Protein AF-A0A8D1XGS1-F1 (afdb_monomer_lite)

Secondary structure (DSSP, 8-state):
--STTS--S-----------S--------PPP-PPP--------------------S--TT----HHHHHHHHTT-SGGGG-SS---TT---SS--EEEE---GGGTT---HHHHHTSSEEEEESS---TT-HHHH-S--SEEEE-HHHHHHHHHHTGGGT--S----SS-EEEE--SSHHHHHHHHHHHHT----SSTTTT--HHHHH-S---TTTEEE--HHHHHHHHH-

pLDDT: mean 76.7, std 28.42, range [24.14, 98.69]

Foldseek 3Di:
DPPPPPPPDDDDDDDDDDDPDDDPDDDDPDDPDDDDDDDDDDDDDDPDDDDDDDDDDDDPPDDDDPLQVLLVVQQPDPLQVDLDDPDVPDDDPDAFEAEDEPDPVLQVVQCLVVRVPGPAYEYEQLPDCVPSCSRNNDDHQEYEYEPVSNVVSCVPCVVVVSVADDEDPNHAYEQEPPDSVSSQLSSCQLVQHARCDDPRGRHGNCRHHNRDRHSNRYYYDDPVVVVVVVVD

Structure (mmCIF, N/CA/C/O backbone):
data_AF-A0A8D1XGS1-F1
#
_entry.id   AF-A0A8D1XGS1-F1
#
loop_
_atom_site.group_PDB
_atom_site.id
_atom_site.type_symbol
_atom_site.label_atom_id
_atom_site.label_alt_id
_atom_site.label_comp_id
_atom_site.label_asym_id
_atom_site.label_entity_id
_atom_site.label_seq_id
_atom_site.pdbx_PDB_ins_code
_atom_site.Cartn_x
_atom_site.Cartn_y
_atom_site.Cartn_z
_atom_site.occupancy
_atom_site.B_iso_or_equiv
_atom_site.auth_seq_id
_atom_site.auth_comp_id
_atom_site.auth_asym_id
_atom_site.auth_atom_id
_atom_site.pdbx_PDB_model_num
ATOM 1 N N . LEU A 1 1 ? -1.492 16.482 9.247 1.00 36.97 1 LEU A N 1
ATOM 2 C CA . LEU A 1 1 ? -0.237 17.199 9.589 1.00 36.97 1 LEU A CA 1
ATOM 3 C C . LEU A 1 1 ? -0.453 18.428 10.498 1.00 36.97 1 LEU A C 1
ATOM 5 O O . LEU A 1 1 ? 0.528 18.974 10.973 1.00 36.97 1 LEU A O 1
ATOM 9 N N . CYS A 1 2 ? -1.695 18.842 10.812 1.00 28.70 2 CYS A N 1
ATOM 10 C CA . CYS A 1 2 ? -1.953 20.068 11.594 1.00 28.70 2 CYS A CA 1
ATOM 11 C C . CYS A 1 2 ? -2.030 19.934 13.130 1.00 28.70 2 CYS A C 1
ATOM 13 O O . CYS A 1 2 ? -2.097 20.966 13.784 1.00 28.70 2 CYS A O 1
ATOM 15 N N . GLU A 1 3 ? -1.946 18.743 13.735 1.00 30.45 3 GLU A N 1
ATOM 16 C CA . GLU A 1 3 ? -2.017 18.621 15.212 1.00 30.45 3 GLU A CA 1
ATOM 17 C C . GLU A 1 3 ? -0.691 18.195 15.878 1.00 30.45 3 GLU A C 1
ATOM 19 O O . GLU A 1 3 ? -0.586 18.191 17.101 1.00 30.45 3 GLU A O 1
ATOM 24 N N . PHE A 1 4 ? 0.345 17.839 15.108 1.00 31.08 4 PHE A N 1
ATOM 25 C CA . PHE A 1 4 ? 1.563 17.242 15.683 1.00 31.08 4 PHE A CA 1
ATOM 26 C C . PHE A 1 4 ? 2.544 18.273 16.274 1.00 31.08 4 PHE A C 1
ATOM 28 O O . PHE A 1 4 ? 3.341 17.935 17.140 1.00 31.08 4 PHE A O 1
ATOM 35 N N . LEU A 1 5 ? 2.471 19.550 15.876 1.00 30.48 5 LEU A N 1
ATOM 36 C CA . LEU A 1 5 ? 3.496 20.549 16.228 1.00 30.48 5 LEU A CA 1
ATOM 37 C C . LEU A 1 5 ? 3.102 21.560 17.319 1.00 30.48 5 LEU A C 1
ATOM 39 O O . LEU A 1 5 ? 3.873 22.472 17.601 1.00 30.48 5 LEU A O 1
ATOM 43 N N . ARG A 1 6 ? 1.942 21.425 17.979 1.00 32.81 6 ARG A N 1
ATOM 44 C CA . ARG A 1 6 ? 1.481 22.433 18.962 1.00 32.81 6 ARG A CA 1
ATOM 45 C C . ARG A 1 6 ? 1.718 22.080 20.441 1.00 32.81 6 ARG A C 1
ATOM 47 O O . ARG A 1 6 ? 1.318 22.849 21.306 1.00 32.81 6 ARG A O 1
ATOM 54 N N . ARG A 1 7 ? 2.381 20.962 20.767 1.00 32.50 7 ARG A N 1
ATOM 55 C CA . ARG A 1 7 ? 2.518 20.465 22.159 1.00 32.50 7 ARG A CA 1
ATOM 56 C C . ARG A 1 7 ? 3.905 20.623 22.810 1.00 32.50 7 ARG A C 1
ATOM 58 O O . ARG A 1 7 ? 4.198 19.912 23.760 1.00 32.50 7 ARG A O 1
ATOM 65 N N . LEU A 1 8 ? 4.744 21.564 22.363 1.00 29.02 8 LEU A N 1
ATOM 66 C CA . LEU A 1 8 ? 6.087 21.787 22.944 1.00 29.02 8 LEU A CA 1
ATOM 67 C C . LEU A 1 8 ? 6.252 23.038 23.832 1.00 29.02 8 LEU A C 1
ATOM 69 O O . LEU A 1 8 ? 7.372 23.509 24.001 1.00 29.02 8 LEU A O 1
ATOM 73 N N . ARG A 1 9 ? 5.198 23.570 24.467 1.00 34.59 9 ARG A N 1
ATOM 74 C CA . ARG A 1 9 ? 5.379 24.483 25.618 1.00 34.59 9 ARG A CA 1
ATOM 75 C C . ARG A 1 9 ? 4.313 24.287 26.700 1.00 34.59 9 ARG A C 1
ATOM 77 O O . ARG A 1 9 ? 3.135 24.453 26.411 1.00 34.59 9 ARG A O 1
ATOM 84 N N . ALA A 1 10 ? 4.810 24.036 27.919 1.00 29.91 10 ALA A N 1
ATOM 85 C CA . ALA A 1 10 ? 4.225 24.221 29.261 1.00 29.91 10 ALA A CA 1
ATOM 86 C C . ALA A 1 10 ? 4.040 22.933 30.107 1.00 29.91 10 ALA A C 1
ATOM 88 O O . ALA A 1 10 ? 3.225 22.069 29.801 1.00 29.91 10 ALA A O 1
ATOM 89 N N . HIS A 1 11 ? 4.807 22.856 31.202 1.00 29.61 11 HIS A N 1
ATOM 90 C CA . HIS A 1 11 ? 4.632 22.012 32.407 1.00 29.61 11 HIS A CA 1
ATOM 91 C C . HIS A 1 11 ? 3.877 22.817 33.507 1.00 29.61 11 HIS A C 1
ATOM 93 O O . HIS A 1 11 ? 3.816 24.038 33.333 1.00 29.61 11 HIS A O 1
ATOM 99 N N . PRO A 1 12 ? 3.442 22.266 34.680 1.00 40.28 12 PRO A N 1
ATOM 100 C CA . PRO A 1 12 ? 3.277 20.858 35.132 1.00 40.28 12 PRO A CA 1
ATOM 101 C C . PRO A 1 12 ? 1.925 20.503 35.862 1.00 40.28 12 PRO A C 1
ATOM 103 O O . PRO A 1 12 ? 1.381 21.342 36.561 1.00 40.28 12 PRO A O 1
ATOM 106 N N . SER A 1 13 ? 1.495 19.219 35.778 1.00 28.34 13 SER A N 1
ATOM 107 C CA . SER A 1 13 ? 0.728 18.329 36.730 1.00 28.34 13 SER A CA 1
ATOM 108 C C . SER A 1 13 ? -0.577 18.755 37.478 1.00 28.34 13 SER A C 1
ATOM 110 O O . SER A 1 13 ? -0.780 19.946 37.674 1.00 28.34 13 SER A O 1
ATOM 112 N N . PRO A 1 14 ? -1.427 17.818 38.013 1.00 37.81 14 PRO A N 1
ATOM 113 C CA . PRO A 1 14 ? -1.304 16.347 38.102 1.00 37.81 14 PRO A CA 1
ATOM 114 C C . PRO A 1 14 ? -2.451 15.499 37.476 1.00 37.81 14 PRO A C 1
ATOM 116 O O . PRO A 1 14 ? -3.493 15.993 37.067 1.00 37.81 14 PRO A O 1
ATOM 119 N N . ALA A 1 15 ? -2.156 14.197 37.367 1.00 29.58 15 ALA A N 1
ATOM 120 C CA . ALA A 1 15 ? -2.727 13.099 36.561 1.00 29.58 15 ALA A CA 1
ATOM 121 C C . ALA A 1 15 ? -4.101 12.522 37.037 1.00 29.58 15 ALA A C 1
ATOM 123 O O . ALA A 1 15 ? -4.567 12.949 38.090 1.00 29.58 15 ALA A O 1
ATOM 124 N N . PRO A 1 16 ? -4.723 11.503 36.369 1.00 35.41 16 PRO A N 1
ATOM 125 C CA . PRO A 1 16 ? -4.273 10.742 35.193 1.00 35.41 16 PRO A CA 1
ATOM 126 C C . PRO A 1 16 ? -5.326 10.568 34.071 1.00 35.41 16 PRO A C 1
ATOM 128 O O . PRO A 1 16 ? -6.415 10.035 34.262 1.00 35.41 16 PRO A O 1
ATOM 131 N N . THR A 1 17 ? -4.959 10.900 32.834 1.00 28.53 17 THR A N 1
ATOM 132 C CA . THR A 1 17 ? -5.581 10.322 31.627 1.00 28.53 17 THR A CA 1
ATOM 133 C C . THR A 1 17 ? -4.521 10.293 30.532 1.00 28.53 17 THR A C 1
ATOM 135 O O . THR A 1 17 ? -4.407 11.201 29.714 1.00 28.53 17 THR A O 1
ATOM 138 N N . ILE A 1 18 ? -3.652 9.285 30.576 1.00 27.19 18 ILE A N 1
ATOM 139 C CA . ILE A 1 18 ? -2.613 9.065 29.569 1.00 27.19 18 ILE A CA 1
ATOM 140 C C . ILE A 1 18 ? -2.771 7.631 29.089 1.00 27.19 18 ILE A C 1
ATOM 142 O O . ILE A 1 18 ? -2.522 6.712 29.854 1.00 27.19 18 ILE A O 1
ATOM 146 N N . LEU A 1 19 ? -3.183 7.462 27.834 1.00 27.36 19 LEU A N 1
ATOM 147 C CA . LEU A 1 19 ? -2.416 6.692 26.851 1.00 27.36 19 LEU A CA 1
ATOM 148 C C . LEU A 1 19 ? -2.969 6.995 25.446 1.00 27.36 19 LEU A C 1
ATOM 150 O O . LEU A 1 19 ? -3.647 6.204 24.806 1.00 27.36 19 LEU A O 1
ATOM 154 N N . SER A 1 20 ? -2.677 8.209 24.977 1.00 34.50 20 SER A N 1
ATOM 155 C CA . SER A 1 20 ? -2.729 8.578 23.562 1.00 34.50 20 SER A CA 1
ATOM 156 C C . SER A 1 20 ? -1.402 9.240 23.218 1.00 34.50 20 SER A C 1
ATOM 158 O O . SER A 1 20 ? -1.245 10.440 23.434 1.00 34.50 20 SER A O 1
ATOM 160 N N . SER A 1 21 ? -0.442 8.439 22.756 1.00 27.86 21 SER A N 1
ATOM 161 C CA . SER A 1 21 ? 0.668 8.774 21.844 1.00 27.86 21 SER A CA 1
ATOM 162 C C . SER A 1 21 ? 1.726 7.672 21.917 1.00 27.86 21 SER A C 1
ATOM 164 O O . SER A 1 21 ? 2.130 7.285 23.005 1.00 27.86 21 SER A O 1
ATOM 166 N N . ALA A 1 22 ? 2.139 7.200 20.739 1.00 31.39 22 ALA A N 1
ATOM 167 C CA . ALA A 1 22 ? 3.405 6.538 20.422 1.00 31.39 22 ALA A CA 1
ATOM 168 C C . ALA A 1 22 ? 4.055 5.669 21.517 1.00 31.39 22 ALA A C 1
ATOM 170 O O . ALA A 1 22 ? 4.755 6.163 22.395 1.00 31.39 22 ALA A O 1
ATOM 171 N N . VAL A 1 23 ? 3.962 4.350 21.349 1.00 26.53 23 VAL A N 1
ATOM 172 C CA . VAL A 1 23 ? 4.940 3.421 21.919 1.00 26.53 23 VAL A CA 1
ATOM 173 C C . VAL A 1 23 ? 5.615 2.692 20.762 1.00 26.53 23 VAL A C 1
ATOM 175 O O . VAL A 1 23 ? 5.182 1.640 20.301 1.00 26.53 23 VAL A O 1
ATOM 178 N N . LEU A 1 24 ? 6.683 3.316 20.266 1.00 31.88 24 LEU A N 1
ATOM 179 C CA . LEU A 1 24 ? 7.775 2.621 19.606 1.00 31.88 24 LEU A CA 1
ATOM 180 C C . LEU A 1 24 ? 8.618 2.001 20.729 1.00 31.88 24 LEU A C 1
ATOM 182 O O . LEU A 1 24 ? 9.496 2.664 21.274 1.00 31.88 24 LEU A O 1
ATOM 186 N N . THR A 1 25 ? 8.350 0.751 21.104 1.00 26.81 25 THR A N 1
ATOM 187 C CA . THR A 1 25 ? 9.299 -0.007 21.931 1.00 26.81 25 THR A CA 1
ATOM 188 C C . THR A 1 25 ? 9.993 -1.018 21.044 1.00 26.81 25 THR A C 1
ATOM 190 O O . THR A 1 25 ? 9.369 -1.923 20.496 1.00 26.81 25 THR A O 1
ATOM 193 N N . ARG A 1 26 ? 11.313 -0.850 20.921 1.00 32.62 26 ARG A N 1
ATOM 194 C CA . ARG A 1 26 ? 12.267 -1.910 20.588 1.00 32.62 26 ARG A CA 1
ATOM 195 C C . ARG A 1 26 ? 11.846 -3.204 21.287 1.00 32.62 26 ARG A C 1
ATOM 197 O O . ARG A 1 26 ? 11.980 -3.322 22.500 1.00 32.62 26 ARG A O 1
ATOM 204 N N . THR A 1 27 ? 11.410 -4.194 20.529 1.00 26.62 27 THR A N 1
ATOM 205 C CA . THR A 1 27 ? 11.479 -5.584 20.970 1.00 26.62 27 THR A CA 1
ATOM 206 C C . THR A 1 27 ? 12.232 -6.330 19.887 1.00 26.62 27 THR A C 1
ATOM 208 O O . THR A 1 27 ? 11.746 -6.511 18.775 1.00 26.62 27 THR A O 1
ATOM 211 N N . PHE A 1 28 ? 13.480 -6.664 20.205 1.00 25.47 28 PHE A N 1
ATOM 212 C CA . PHE A 1 28 ? 14.276 -7.619 19.455 1.00 25.47 28 PHE A CA 1
ATOM 213 C C . PHE A 1 28 ? 13.485 -8.929 19.374 1.00 25.47 28 PHE A C 1
ATOM 215 O O . PHE A 1 28 ? 13.376 -9.651 20.361 1.00 25.47 28 PHE A O 1
ATOM 222 N N . LEU A 1 29 ? 12.934 -9.239 18.204 1.00 27.86 29 LEU A N 1
ATOM 223 C CA . LEU A 1 29 ? 12.681 -10.624 17.835 1.00 27.86 29 LEU A CA 1
ATOM 224 C C . LEU A 1 29 ? 14.027 -11.190 17.387 1.00 27.86 29 LEU A C 1
ATOM 226 O O . LEU A 1 29 ? 14.489 -10.930 16.278 1.00 27.86 29 LEU A O 1
ATOM 230 N N . SER A 1 30 ? 14.690 -11.904 18.293 1.00 24.14 30 SER A N 1
ATOM 231 C CA . SER A 1 30 ? 15.843 -12.738 17.964 1.00 24.14 30 SER A CA 1
ATOM 232 C C . SER A 1 30 ? 15.438 -13.744 16.877 1.00 24.14 30 SER A C 1
ATOM 234 O O . SER A 1 30 ? 14.490 -14.499 17.102 1.00 24.14 30 SER A O 1
ATOM 236 N N . PRO A 1 31 ? 16.118 -13.806 15.718 1.00 31.20 31 PRO A N 1
ATOM 237 C CA . PRO A 1 31 ? 15.899 -14.898 14.780 1.00 31.20 31 PRO A CA 1
ATOM 238 C C . PRO A 1 31 ? 16.450 -16.211 15.373 1.00 31.20 31 PRO A C 1
ATOM 240 O O . PRO A 1 31 ? 17.444 -16.186 16.110 1.00 31.20 31 PRO A O 1
ATOM 243 N N . PRO A 1 32 ? 15.841 -17.374 15.078 1.00 30.77 32 PRO A N 1
ATOM 244 C CA . PRO A 1 32 ? 16.411 -18.658 15.461 1.00 30.77 32 PRO A CA 1
ATOM 245 C C . PRO A 1 32 ? 17.756 -18.862 14.748 1.00 30.77 32 PRO A C 1
ATOM 247 O O . PRO A 1 32 ? 17.900 -18.574 13.560 1.00 30.77 32 PRO A O 1
ATOM 250 N N . ARG A 1 33 ? 18.752 -19.358 15.492 1.00 28.98 33 ARG A N 1
ATOM 251 C CA . ARG A 1 33 ? 20.089 -19.689 14.978 1.00 28.98 33 ARG A CA 1
ATOM 252 C C . ARG A 1 33 ? 19.979 -20.748 13.875 1.00 28.98 33 ARG A C 1
ATOM 254 O O . ARG A 1 33 ? 19.747 -21.918 14.171 1.00 28.98 33 ARG A O 1
ATOM 261 N N . LEU A 1 34 ? 20.196 -20.353 12.625 1.00 32.59 34 LEU A N 1
ATOM 262 C CA . LEU A 1 34 ? 20.508 -21.285 11.542 1.00 32.59 34 LEU A CA 1
ATOM 263 C C . LEU A 1 34 ? 21.998 -21.647 11.627 1.00 32.59 34 LEU A C 1
ATOM 265 O O . LEU A 1 34 ? 22.848 -20.777 11.817 1.00 32.59 34 LEU A O 1
ATOM 269 N N . ARG A 1 35 ? 22.299 -22.949 11.570 1.00 29.41 35 ARG A N 1
ATOM 270 C CA . ARG A 1 35 ? 23.668 -23.487 11.632 1.00 29.41 35 ARG A CA 1
ATOM 271 C C . ARG A 1 35 ? 24.453 -23.087 10.370 1.00 29.41 35 ARG A C 1
ATOM 273 O O . ARG A 1 35 ? 23.848 -23.072 9.298 1.00 29.41 35 ARG A O 1
ATOM 280 N N . PRO A 1 36 ? 25.769 -22.821 10.455 1.00 25.89 36 PRO A N 1
ATOM 281 C CA . PRO A 1 36 ? 26.576 -22.550 9.273 1.00 25.89 36 PRO A CA 1
ATOM 282 C C . PRO A 1 36 ? 26.744 -23.837 8.459 1.00 25.89 36 PRO A C 1
ATOM 284 O O . PRO A 1 36 ? 27.167 -24.861 8.996 1.00 25.89 36 PRO A O 1
ATOM 287 N N . LEU A 1 37 ? 26.426 -23.779 7.169 1.00 31.86 37 LEU A N 1
ATOM 288 C CA . LEU A 1 37 ? 26.948 -24.714 6.176 1.00 31.86 37 LEU A CA 1
ATOM 289 C C . LEU A 1 37 ? 28.217 -24.076 5.603 1.00 31.86 37 LEU A C 1
ATOM 291 O O . LEU A 1 37 ? 28.146 -23.235 4.710 1.00 31.86 37 LEU A O 1
ATOM 295 N N . GLU A 1 38 ? 29.370 -24.435 6.165 1.00 25.83 38 GLU A N 1
ATOM 296 C CA . GLU A 1 38 ? 30.660 -24.255 5.498 1.00 25.83 38 GLU A CA 1
ATOM 297 C C . GLU A 1 38 ? 30.832 -25.358 4.445 1.00 25.83 38 GLU A C 1
ATOM 299 O O . GLU A 1 38 ? 30.641 -26.537 4.742 1.00 25.83 38 GLU A O 1
ATOM 304 N N . GLY A 1 39 ? 31.182 -24.980 3.211 1.00 28.20 39 GLY A N 1
ATOM 305 C CA . GLY A 1 39 ? 31.413 -25.938 2.126 1.00 28.20 39 GLY A CA 1
ATOM 306 C C . GLY A 1 39 ? 31.522 -25.321 0.728 1.00 28.20 39 GLY A C 1
ATOM 307 O O . GLY A 1 39 ? 30.637 -25.512 -0.093 1.00 28.20 39 GLY A O 1
ATOM 308 N N . LEU A 1 40 ? 32.593 -24.551 0.507 1.00 28.38 40 LEU A N 1
ATOM 309 C CA . LEU A 1 40 ? 33.454 -24.491 -0.692 1.00 28.38 40 LEU A CA 1
ATOM 310 C C . LEU A 1 40 ? 32.871 -24.869 -2.083 1.00 28.38 40 LEU A C 1
ATOM 312 O O . LEU A 1 40 ? 32.632 -26.045 -2.311 1.00 28.38 40 LEU A O 1
ATOM 316 N N . VAL A 1 41 ? 32.834 -23.922 -3.044 1.00 32.06 41 VAL A N 1
ATOM 317 C CA . VAL A 1 41 ? 33.533 -23.967 -4.368 1.00 32.06 41 VAL A CA 1
ATOM 318 C C . VAL A 1 41 ? 33.659 -22.522 -4.927 1.00 32.06 41 VAL A C 1
ATOM 320 O O . VAL A 1 41 ? 32.705 -21.754 -4.797 1.00 32.06 41 VAL A O 1
ATOM 323 N N . PRO A 1 42 ? 34.806 -22.118 -5.524 1.00 34.12 42 PRO A N 1
ATOM 324 C CA . PRO A 1 42 ? 35.119 -20.736 -5.888 1.00 34.12 42 PRO A CA 1
ATOM 325 C C . PRO A 1 42 ? 34.863 -20.395 -7.368 1.00 34.12 42 PRO A C 1
ATOM 327 O O . PRO A 1 42 ? 34.947 -21.253 -8.243 1.00 34.12 42 PRO A O 1
ATOM 330 N N . GLY A 1 43 ? 34.693 -19.095 -7.637 1.00 30.64 43 GLY A N 1
ATOM 331 C CA . GLY A 1 43 ? 34.969 -18.484 -8.939 1.00 30.64 43 GLY A CA 1
ATOM 332 C C . GLY A 1 43 ? 33.741 -18.029 -9.722 1.00 30.64 43 GLY A C 1
ATOM 333 O O . GLY A 1 43 ? 33.078 -18.841 -10.350 1.00 30.64 43 GLY A O 1
ATOM 334 N N . LEU A 1 44 ? 33.509 -16.712 -9.748 1.00 32.47 44 LEU A N 1
ATOM 335 C CA . LEU A 1 44 ? 33.022 -15.973 -10.919 1.00 32.47 44 LEU A CA 1
ATOM 336 C C . LEU A 1 44 ? 33.132 -14.462 -10.653 1.00 32.47 44 LEU A C 1
ATOM 338 O O . LEU A 1 44 ? 32.415 -13.916 -9.825 1.00 32.47 44 LEU A O 1
ATOM 342 N N . GLY A 1 45 ? 34.070 -13.835 -11.368 1.00 26.47 45 GLY A N 1
ATOM 343 C CA . GLY A 1 45 ? 34.011 -12.451 -11.847 1.00 26.47 45 GLY A CA 1
ATOM 344 C C . GLY A 1 45 ? 33.846 -11.333 -10.821 1.00 26.47 45 GLY A C 1
ATOM 345 O O . GLY A 1 45 ? 32.738 -11.011 -10.408 1.00 26.47 45 GLY A O 1
ATOM 346 N N . GLN A 1 46 ? 34.945 -10.628 -10.542 1.00 30.94 46 GLN A N 1
ATOM 347 C CA . GLN A 1 46 ? 34.880 -9.235 -10.106 1.00 30.94 46 GLN A CA 1
ATOM 348 C C . GLN A 1 46 ? 34.036 -8.425 -11.104 1.00 30.94 46 GLN A C 1
ATOM 350 O O . GLN A 1 46 ? 34.428 -8.261 -12.258 1.00 30.94 46 GLN A O 1
ATOM 355 N N . VAL A 1 47 ? 32.915 -7.876 -10.649 1.00 32.09 47 VAL A N 1
ATOM 356 C CA . VAL A 1 47 ? 32.356 -6.648 -11.218 1.00 32.09 47 VAL A CA 1
ATOM 357 C C . VAL A 1 47 ? 32.416 -5.633 -10.089 1.00 32.09 47 VAL A C 1
ATOM 359 O O . VAL A 1 47 ? 31.635 -5.686 -9.142 1.00 32.09 47 VAL A O 1
ATOM 362 N N . GLY A 1 48 ? 33.454 -4.801 -10.123 1.00 27.53 48 GLY A N 1
ATOM 363 C CA . GLY A 1 48 ? 33.678 -3.771 -9.122 1.00 27.53 48 GLY A CA 1
ATOM 364 C C . GLY A 1 48 ? 32.660 -2.645 -9.262 1.00 27.53 48 GLY A C 1
ATOM 365 O O . GLY A 1 48 ? 32.511 -2.077 -10.339 1.00 27.53 48 GLY A O 1
ATOM 366 N N . CYS A 1 49 ? 32.030 -2.281 -8.150 1.00 29.28 49 CYS A N 1
ATOM 367 C CA . CYS A 1 49 ? 31.594 -0.913 -7.910 1.00 29.28 49 CYS A CA 1
ATOM 368 C C . CYS A 1 49 ? 32.372 -0.435 -6.686 1.00 29.28 49 CYS A C 1
ATOM 370 O O . CYS A 1 49 ? 32.200 -0.956 -5.586 1.00 29.28 49 CYS A O 1
ATOM 372 N N . GLN A 1 50 ? 33.300 0.484 -6.917 1.00 30.61 50 GLN A N 1
ATOM 373 C CA . GLN A 1 50 ? 34.144 1.081 -5.894 1.00 30.61 50 GLN A CA 1
ATOM 374 C C . GLN A 1 50 ? 33.304 2.080 -5.087 1.00 30.61 50 GLN A C 1
ATOM 376 O O . G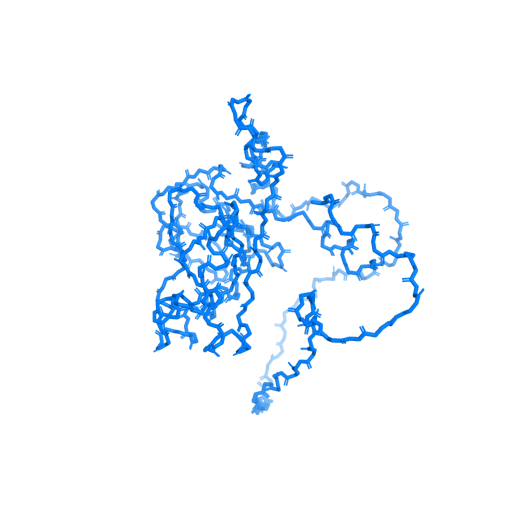LN A 1 50 ? 32.617 2.915 -5.674 1.00 30.61 50 GLN A O 1
ATOM 381 N N . GLU A 1 51 ? 33.340 1.984 -3.755 1.00 33.41 51 GLU A N 1
ATOM 382 C CA . GLU A 1 51 ? 32.808 3.014 -2.858 1.00 33.41 51 GLU A CA 1
ATOM 383 C C . GLU A 1 51 ? 33.464 4.364 -3.183 1.00 33.41 51 GLU A C 1
ATOM 385 O O . GLU A 1 51 ? 34.689 4.490 -3.144 1.00 33.41 51 GLU A O 1
ATOM 390 N N . GLN A 1 52 ? 32.656 5.385 -3.478 1.00 30.19 52 GLN A N 1
ATOM 391 C CA . GLN A 1 52 ? 33.082 6.778 -3.386 1.00 30.19 52 GLN A CA 1
ATOM 392 C C . GLN A 1 52 ? 32.157 7.529 -2.433 1.00 30.19 52 GLN A C 1
ATOM 394 O O . GLN A 1 52 ? 30.961 7.693 -2.659 1.00 30.19 52 GLN A O 1
ATOM 399 N N . SER A 1 53 ? 32.769 7.962 -1.340 1.00 32.25 53 SER A N 1
ATOM 400 C CA . SER A 1 53 ? 32.332 9.001 -0.421 1.00 32.25 53 SER A CA 1
ATOM 401 C C . SER A 1 53 ? 32.216 10.354 -1.138 1.00 32.25 53 SER A C 1
ATOM 403 O O . SER A 1 53 ? 33.211 10.816 -1.696 1.00 32.25 53 SER A O 1
ATOM 405 N N . GLY A 1 54 ? 31.060 11.022 -1.071 1.00 32.59 54 GLY A N 1
ATOM 406 C CA . GLY A 1 54 ? 30.928 12.416 -1.514 1.00 32.59 54 GLY A CA 1
ATOM 407 C C . GLY A 1 54 ? 29.484 12.909 -1.655 1.00 32.59 54 GLY A C 1
ATOM 408 O O . GLY A 1 54 ? 28.730 12.410 -2.480 1.00 32.59 54 GLY A O 1
ATOM 409 N N . GLU A 1 55 ? 29.121 13.908 -0.851 1.00 41.53 55 GLU A N 1
ATOM 410 C CA . GLU A 1 55 ? 27.865 14.673 -0.873 1.00 41.53 55 GLU A CA 1
ATOM 411 C C . GLU A 1 55 ? 27.894 15.746 -1.992 1.00 41.53 55 GLU A C 1
ATOM 413 O O . GLU A 1 55 ? 28.810 16.567 -2.027 1.00 41.53 55 GLU A O 1
ATOM 418 N N . GLY A 1 56 ? 26.901 15.771 -2.897 1.00 34.28 56 GLY A N 1
ATOM 419 C CA . GLY A 1 56 ? 26.750 16.772 -3.977 1.00 34.28 56 GLY A CA 1
ATOM 420 C C . GLY A 1 56 ? 25.712 16.367 -5.046 1.00 34.28 56 GLY A C 1
ATOM 421 O O . GLY A 1 56 ? 25.407 15.182 -5.149 1.00 34.28 56 GLY A O 1
ATOM 422 N N . PRO A 1 57 ? 25.095 17.308 -5.797 1.00 44.12 57 PRO A N 1
ATOM 423 C CA . PRO A 1 57 ? 23.806 17.102 -6.468 1.00 44.12 57 PRO A CA 1
ATOM 424 C C . PRO A 1 57 ? 23.901 16.145 -7.665 1.00 44.12 57 PRO A C 1
ATOM 426 O O . PRO A 1 57 ? 24.783 16.297 -8.500 1.00 44.12 57 PRO A O 1
ATOM 429 N N . SER A 1 58 ? 22.959 15.194 -7.724 1.00 47.16 58 SER A N 1
ATOM 430 C CA . SER A 1 58 ? 22.672 14.226 -8.802 1.00 47.16 58 SER A CA 1
ATOM 431 C C . SER A 1 58 ? 23.583 14.297 -10.039 1.00 47.16 58 SER A C 1
ATOM 433 O O . SER A 1 58 ? 23.336 15.072 -10.966 1.00 47.16 58 SER A O 1
ATOM 435 N N . ASP A 1 59 ? 24.599 13.439 -10.046 1.00 36.94 59 ASP A N 1
ATOM 436 C CA . ASP A 1 59 ? 25.538 13.241 -11.148 1.00 36.94 59 ASP A CA 1
ATOM 437 C C . ASP A 1 59 ? 24.827 12.620 -12.381 1.00 36.94 59 ASP A C 1
ATOM 439 O O . ASP A 1 59 ? 24.056 11.668 -12.214 1.00 36.94 59 ASP A O 1
ATOM 443 N N . PRO A 1 60 ? 25.057 13.075 -13.632 1.00 49.69 60 PRO A N 1
ATOM 444 C CA . PRO A 1 60 ? 24.348 12.571 -14.818 1.00 49.69 60 PRO A CA 1
ATOM 445 C C . PRO A 1 60 ? 24.796 11.181 -15.315 1.00 49.69 60 PRO A C 1
ATOM 447 O O . PRO A 1 60 ? 24.351 10.755 -16.381 1.00 49.69 60 PRO A O 1
ATOM 450 N N . LEU A 1 61 ? 25.690 10.478 -14.608 1.00 47.16 61 LEU A N 1
ATOM 451 C CA . LEU A 1 61 ? 26.457 9.356 -15.176 1.00 47.16 61 LEU A CA 1
ATOM 452 C C . LEU A 1 61 ? 26.102 7.955 -14.646 1.00 47.16 61 LEU A C 1
ATOM 454 O O . LEU A 1 61 ? 26.806 6.993 -14.940 1.00 47.16 61 LEU A O 1
ATOM 458 N N . CYS A 1 62 ? 24.982 7.799 -13.942 1.00 41.53 62 CYS A N 1
ATOM 459 C CA . CYS A 1 62 ? 24.432 6.479 -13.629 1.00 41.53 62 CYS A CA 1
ATOM 460 C C . CYS A 1 62 ? 22.989 6.395 -14.141 1.00 41.53 62 CYS A C 1
ATOM 462 O O . CYS A 1 62 ? 22.076 6.849 -13.447 1.00 41.53 62 CYS A O 1
ATOM 464 N N . PRO A 1 63 ? 22.737 5.840 -15.345 1.00 56.41 63 PRO A N 1
ATOM 465 C CA . PRO A 1 63 ? 21.369 5.573 -15.760 1.00 56.41 63 PRO A CA 1
ATOM 466 C C . PRO A 1 63 ? 20.733 4.624 -14.743 1.00 56.41 63 PRO A C 1
ATOM 468 O O . PRO A 1 63 ? 21.319 3.602 -14.378 1.00 56.41 63 PRO A O 1
ATOM 471 N N . ALA A 1 64 ? 19.536 4.970 -14.267 1.00 62.06 64 ALA A N 1
ATOM 472 C CA . ALA A 1 64 ? 18.792 4.092 -13.376 1.00 62.06 64 ALA A CA 1
ATOM 473 C C . ALA A 1 64 ? 18.648 2.703 -14.032 1.00 62.06 64 ALA A C 1
ATOM 475 O O . ALA A 1 64 ? 18.415 2.639 -15.246 1.00 62.06 64 ALA A O 1
ATOM 476 N N . PRO A 1 65 ? 18.759 1.598 -13.266 1.00 78.44 65 PRO A N 1
ATOM 477 C CA . PRO A 1 65 ? 18.500 0.257 -13.772 1.00 78.44 65 PRO A CA 1
ATOM 478 C C . PRO A 1 65 ? 17.250 0.234 -14.669 1.00 78.44 65 PRO A C 1
ATOM 480 O O . PRO A 1 65 ? 16.251 0.868 -14.308 1.00 78.44 65 PRO A O 1
ATOM 483 N N . PRO A 1 66 ? 17.250 -0.485 -15.809 1.00 84.50 66 PRO A N 1
ATOM 484 C CA . PRO A 1 66 ? 16.153 -0.434 -16.782 1.00 84.50 66 PRO A CA 1
ATOM 485 C C . PRO A 1 66 ? 14.760 -0.662 -16.171 1.00 84.50 66 PRO A C 1
ATOM 487 O O . PRO A 1 66 ? 13.774 -0.038 -16.578 1.00 84.50 66 PRO A O 1
ATOM 490 N N . ALA A 1 67 ? 14.675 -1.511 -15.143 1.00 87.38 67 ALA A N 1
ATOM 491 C CA . ALA A 1 67 ? 13.453 -1.742 -14.381 1.00 87.38 67 ALA A CA 1
ATOM 492 C C . ALA A 1 67 ? 12.960 -0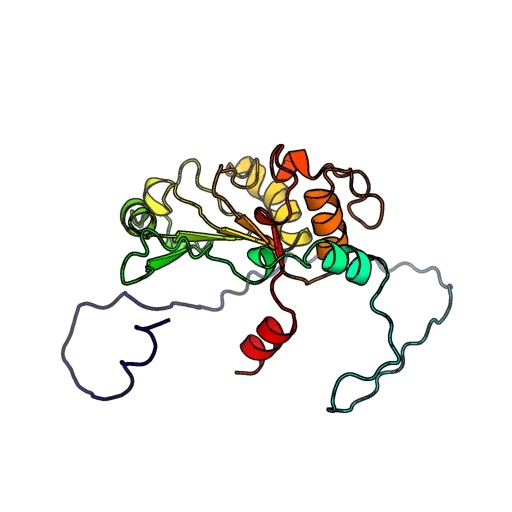.487 -13.633 1.00 87.38 67 ALA A C 1
ATOM 494 O O . ALA A 1 67 ? 11.762 -0.217 -13.642 1.00 87.38 67 ALA A O 1
ATOM 495 N N . ILE A 1 68 ? 13.845 0.327 -13.050 1.00 93.88 68 ILE A N 1
ATOM 496 C CA . ILE A 1 68 ? 13.470 1.565 -12.349 1.00 93.88 68 ILE A CA 1
ATOM 497 C C . ILE A 1 68 ? 12.932 2.591 -13.347 1.00 93.88 68 ILE A C 1
ATOM 499 O O . ILE A 1 68 ? 11.810 3.069 -13.183 1.00 93.88 68 ILE A O 1
ATOM 503 N N . ALA A 1 69 ? 13.684 2.881 -14.413 1.00 93.94 69 ALA A N 1
ATOM 504 C CA . ALA A 1 69 ? 13.287 3.879 -15.408 1.00 93.94 69 ALA A CA 1
ATOM 505 C C . ALA A 1 69 ? 11.941 3.530 -16.071 1.00 93.94 69 ALA A C 1
ATOM 507 O O . ALA A 1 69 ? 11.048 4.372 -16.159 1.00 93.94 69 ALA A O 1
ATOM 508 N N . SER A 1 70 ? 11.757 2.265 -16.468 1.00 95.06 70 SER A N 1
ATOM 509 C CA . SER A 1 70 ? 10.494 1.796 -17.053 1.00 95.06 70 SER A CA 1
ATOM 510 C C . SER A 1 70 ? 9.319 1.833 -16.070 1.00 95.06 70 SER A C 1
ATOM 512 O O . SER A 1 70 ? 8.204 2.142 -16.481 1.00 95.06 70 SER A O 1
ATOM 514 N N . THR A 1 71 ? 9.551 1.573 -14.780 1.00 96.62 71 THR A N 1
ATOM 515 C CA . THR A 1 71 ? 8.511 1.677 -13.742 1.00 96.62 71 THR A CA 1
ATOM 516 C C . THR A 1 71 ? 8.095 3.127 -13.517 1.00 96.62 71 THR A C 1
ATOM 518 O O . THR A 1 71 ? 6.905 3.433 -13.515 1.00 96.62 71 THR A O 1
ATOM 521 N N . LEU A 1 72 ? 9.060 4.040 -13.370 1.00 95.75 72 LEU A N 1
ATOM 522 C CA . LEU A 1 72 ? 8.779 5.463 -13.159 1.00 95.75 72 LEU A CA 1
ATOM 523 C C . LEU A 1 72 ? 8.086 6.097 -14.371 1.00 95.75 72 LEU A C 1
ATOM 525 O O . LEU A 1 72 ? 7.221 6.952 -14.195 1.00 95.75 72 LEU A O 1
ATOM 529 N N . GLY A 1 73 ? 8.380 5.618 -15.585 1.00 95.81 73 GLY A N 1
ATOM 530 C CA . GLY A 1 73 ? 7.667 6.016 -16.801 1.00 95.81 73 GLY A CA 1
ATOM 531 C C . GLY A 1 73 ? 6.153 5.765 -16.743 1.00 95.81 73 GLY A C 1
ATOM 532 O O . GLY A 1 73 ? 5.392 6.518 -17.346 1.00 95.81 73 GLY A O 1
ATOM 533 N N . LEU A 1 74 ? 5.698 4.771 -15.969 1.00 96.12 74 LEU A N 1
ATOM 534 C CA . LEU A 1 74 ? 4.274 4.473 -15.752 1.00 96.12 74 LEU A CA 1
ATOM 535 C C . LEU A 1 74 ? 3.625 5.338 -14.660 1.00 96.12 74 LEU A C 1
ATOM 537 O O . LEU A 1 74 ? 2.404 5.334 -14.511 1.00 96.12 74 LEU A O 1
ATOM 541 N N . LEU A 1 75 ? 4.422 6.077 -13.886 1.00 95.19 75 LEU A N 1
ATOM 542 C CA . LEU A 1 75 ? 3.973 6.922 -12.776 1.00 95.19 75 LEU A CA 1
ATOM 543 C C . LEU A 1 75 ? 4.023 8.420 -13.108 1.00 95.19 75 LEU A C 1
ATOM 545 O O . LEU A 1 75 ? 3.986 9.250 -12.204 1.00 95.19 75 LEU A O 1
ATOM 549 N N . ASN A 1 76 ? 4.066 8.780 -14.391 1.00 92.38 76 ASN A N 1
ATOM 550 C CA . ASN A 1 76 ? 4.136 10.171 -14.849 1.00 92.38 76 ASN A CA 1
ATOM 551 C C . ASN A 1 76 ? 2.844 10.989 -14.618 1.00 92.38 76 ASN A C 1
ATOM 553 O O . ASN A 1 76 ? 2.866 12.216 -14.708 1.00 92.38 76 ASN A O 1
ATOM 557 N N . GLY A 1 77 ? 1.718 10.332 -14.323 1.00 88.56 77 GLY A N 1
ATOM 558 C CA . GLY A 1 77 ? 0.432 10.988 -14.094 1.00 88.56 77 GLY A CA 1
ATOM 559 C C . GLY A 1 77 ? 0.371 11.769 -12.778 1.00 88.56 77 GLY A C 1
ATOM 560 O O . GLY A 1 77 ? 0.922 11.358 -11.756 1.00 88.56 77 GLY A O 1
ATOM 561 N N . SER A 1 78 ? -0.388 12.870 -12.758 1.00 85.44 78 SER A N 1
ATOM 562 C CA . SER A 1 78 ? -0.557 13.713 -11.561 1.00 85.44 78 SER A CA 1
ATOM 563 C C . SER A 1 78 ? -1.139 12.958 -10.360 1.00 85.44 78 SER A C 1
ATOM 565 O O . SER A 1 78 ? -0.795 13.262 -9.218 1.00 85.44 78 SER A O 1
ATOM 567 N N . GLU A 1 79 ? -1.974 11.945 -10.602 1.00 85.81 79 GLU A N 1
ATOM 568 C CA . GLU A 1 79 ? -2.564 11.073 -9.574 1.00 85.81 79 GLU A CA 1
ATOM 569 C C . GLU A 1 79 ? -1.514 10.231 -8.827 1.00 85.81 79 GLU A C 1
ATOM 571 O O . GLU A 1 79 ? -1.729 9.837 -7.682 1.00 85.81 79 GLU A O 1
ATOM 576 N N . SER A 1 80 ? -0.360 9.953 -9.440 1.00 91.38 80 SER A N 1
ATOM 577 C CA . SER A 1 80 ? 0.732 9.187 -8.823 1.00 91.38 80 SER A CA 1
ATOM 578 C C . SER A 1 80 ? 1.509 10.004 -7.793 1.00 91.38 80 SER A C 1
ATOM 580 O O . SER A 1 80 ? 2.066 9.439 -6.856 1.00 91.38 80 SER A O 1
ATOM 582 N N . SER A 1 81 ? 1.489 11.336 -7.920 1.00 89.38 81 SER A N 1
ATOM 583 C CA . SER A 1 81 ? 2.217 12.260 -7.038 1.00 89.38 81 SER A CA 1
ATOM 584 C C . SER A 1 81 ? 1.550 12.492 -5.676 1.00 89.38 81 SER A C 1
ATOM 586 O O . SER A 1 81 ? 2.125 13.150 -4.808 1.00 89.38 81 SER A O 1
ATOM 588 N N . ARG A 1 82 ? 0.320 11.996 -5.466 1.00 88.81 82 ARG A N 1
ATOM 589 C CA . ARG A 1 82 ? -0.465 12.254 -4.249 1.00 88.81 82 ARG A CA 1
ATOM 590 C C . ARG A 1 82 ? -1.144 10.990 -3.735 1.00 88.81 82 ARG A C 1
ATOM 592 O O . ARG A 1 82 ? -1.726 10.219 -4.491 1.00 88.81 82 ARG A O 1
ATOM 599 N N . LEU A 1 83 ? -1.137 10.818 -2.411 1.00 86.44 83 LEU A N 1
ATOM 600 C CA . LEU A 1 83 ? -1.885 9.742 -1.753 1.00 86.44 83 LEU A CA 1
ATOM 601 C C . LEU A 1 83 ? -3.387 10.017 -1.707 1.00 86.44 83 LEU A C 1
ATOM 603 O O . LEU A 1 83 ? -4.170 9.087 -1.863 1.00 86.44 83 LEU A O 1
ATOM 607 N N . PHE A 1 84 ? -3.790 11.276 -1.535 1.00 82.56 84 PHE A N 1
ATOM 608 C CA . PHE A 1 84 ? -5.191 11.685 -1.479 1.00 82.56 84 PHE A CA 1
ATOM 609 C C . PHE A 1 84 ? -5.572 12.370 -2.790 1.00 82.56 84 PHE A C 1
ATOM 611 O O . PHE A 1 84 ? -4.958 13.372 -3.167 1.00 82.56 84 PHE A O 1
ATOM 618 N N . ALA A 1 85 ? -6.582 11.839 -3.485 1.00 67.31 85 ALA A N 1
ATOM 619 C CA . ALA A 1 85 ? -7.181 12.549 -4.608 1.00 67.31 85 ALA A CA 1
ATOM 620 C C . ALA A 1 85 ? -7.939 13.760 -4.052 1.00 67.31 85 ALA A C 1
ATOM 622 O O . ALA A 1 85 ? -8.873 13.622 -3.263 1.00 67.31 85 ALA A O 1
ATOM 623 N N . VAL A 1 86 ? -7.513 14.965 -4.429 1.00 57.16 86 VAL A N 1
ATOM 624 C CA . VAL A 1 86 ? -8.199 16.195 -4.031 1.00 57.16 86 VAL A CA 1
ATOM 625 C C . VAL A 1 86 ? -9.417 16.359 -4.935 1.00 57.16 86 VAL A C 1
ATOM 627 O O . VAL A 1 86 ? -9.360 17.050 -5.950 1.00 57.16 86 VAL A O 1
ATOM 630 N N . SER A 1 87 ? -10.529 15.707 -4.588 1.00 52.91 87 SER A N 1
ATOM 631 C CA . SER A 1 87 ? -11.809 16.039 -5.210 1.00 52.91 87 SER A CA 1
ATOM 632 C C . SER A 1 87 ? -12.213 17.438 -4.750 1.00 52.91 87 SER A C 1
ATOM 634 O O . SER A 1 87 ? -12.421 17.681 -3.559 1.00 52.91 87 SER A O 1
ATOM 636 N N . ARG A 1 88 ? -12.325 18.376 -5.699 1.00 51.50 88 ARG A N 1
ATOM 637 C CA . ARG A 1 88 ? -12.721 19.774 -5.449 1.00 51.50 88 ARG A CA 1
ATOM 638 C C . ARG A 1 88 ? -14.114 19.921 -4.814 1.00 51.50 88 ARG A C 1
ATOM 640 O O . ARG A 1 88 ? -14.485 21.035 -4.467 1.00 51.50 88 ARG A O 1
ATOM 647 N N . GLN A 1 89 ? -14.889 18.842 -4.670 1.00 50.75 89 GLN A N 1
ATOM 648 C CA . GLN A 1 89 ? -16.308 18.924 -4.321 1.00 50.75 89 GLN A CA 1
ATOM 649 C C . GLN A 1 89 ? -16.682 18.550 -2.881 1.00 50.75 89 GLN A C 1
ATOM 651 O O . GLN A 1 89 ? -17.824 18.802 -2.516 1.00 50.75 89 GLN A O 1
ATOM 656 N N . ARG A 1 90 ? -15.781 18.026 -2.036 1.00 54.59 90 ARG A N 1
ATOM 657 C CA . ARG A 1 90 ? -16.037 17.830 -0.587 1.00 54.59 90 ARG A CA 1
ATOM 658 C C . ARG A 1 90 ? -14.772 17.339 0.117 1.00 54.59 90 ARG A C 1
ATOM 660 O O . ARG A 1 90 ? -14.602 16.147 0.346 1.00 54.59 90 ARG A O 1
ATOM 667 N N . LEU A 1 91 ? -13.870 18.250 0.472 1.00 57.06 91 LEU A N 1
ATOM 668 C CA . LEU A 1 91 ? -12.887 17.923 1.502 1.00 57.06 91 LEU A CA 1
ATOM 669 C C . LEU A 1 91 ? -13.533 18.190 2.867 1.00 57.06 91 LEU A C 1
ATOM 671 O O . LEU A 1 91 ? -13.976 19.321 3.099 1.00 57.06 91 LEU A O 1
ATOM 675 N N . PRO A 1 92 ? -13.585 17.216 3.792 1.00 58.50 92 PRO A N 1
ATOM 676 C CA . PRO A 1 92 ? -13.702 17.573 5.197 1.00 58.50 92 PRO A CA 1
ATOM 677 C C . PRO A 1 92 ? -12.561 18.549 5.533 1.00 58.50 92 PRO A C 1
ATOM 679 O O . PRO A 1 92 ? -11.442 18.407 5.038 1.00 58.50 92 PRO A O 1
ATOM 682 N N . ARG A 1 93 ? -12.832 19.581 6.348 1.00 70.31 93 ARG A N 1
ATOM 683 C CA . ARG A 1 93 ? -11.832 20.623 6.691 1.00 70.31 93 ARG A CA 1
ATOM 684 C C . ARG A 1 93 ? -10.564 20.050 7.347 1.00 70.31 93 ARG A C 1
ATOM 686 O O . ARG A 1 93 ? -9.568 20.759 7.454 1.00 70.31 93 ARG A O 1
ATOM 693 N N . CYS A 1 94 ? -10.604 18.793 7.789 1.00 85.81 94 CYS A N 1
ATOM 694 C CA . CYS A 1 94 ? -9.507 18.056 8.390 1.00 85.81 94 CYS A CA 1
ATOM 695 C C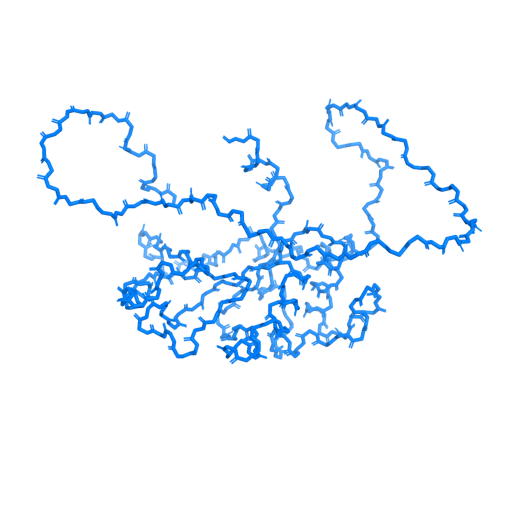 . CYS A 1 94 ? -9.524 16.611 7.874 1.00 85.81 94 CYS A C 1
ATOM 697 O O . CYS A 1 94 ? -10.597 16.031 7.751 1.00 85.81 94 CYS A O 1
ATOM 699 N N . ILE A 1 95 ? -8.342 16.054 7.598 1.00 88.69 95 ILE A N 1
ATOM 700 C CA . ILE A 1 95 ? -8.157 14.634 7.283 1.00 88.69 95 ILE A CA 1
ATOM 701 C C . ILE A 1 95 ? -7.608 13.942 8.532 1.00 88.69 95 ILE A C 1
ATOM 703 O O . ILE A 1 95 ? -6.529 14.297 9.021 1.00 88.69 95 ILE A O 1
ATOM 707 N N . ARG A 1 96 ? -8.338 12.947 9.030 1.00 93.81 96 ARG A N 1
ATOM 708 C CA . ARG A 1 96 ? -7.991 12.105 10.175 1.00 93.81 96 ARG A CA 1
ATOM 709 C C . ARG A 1 96 ? -7.559 10.734 9.677 1.00 93.81 96 ARG A C 1
ATOM 711 O O . ARG A 1 96 ? -8.304 10.057 8.975 1.00 93.81 96 ARG A O 1
ATOM 718 N N . CYS A 1 97 ? -6.371 10.305 10.083 1.00 96.19 97 CYS A N 1
ATOM 719 C CA . CYS A 1 97 ? -5.819 9.014 9.684 1.00 96.19 97 CYS A CA 1
ATOM 720 C C . CYS A 1 97 ? -5.518 8.153 10.909 1.00 96.19 97 CYS A C 1
ATOM 722 O O . CYS A 1 97 ? -4.988 8.671 11.892 1.00 96.19 97 CYS A O 1
ATOM 724 N N . ALA A 1 98 ? -5.772 6.851 10.810 1.00 98.19 98 ALA A N 1
ATOM 725 C CA . ALA A 1 98 ? -5.220 5.852 11.717 1.00 98.19 98 ALA A CA 1
ATOM 726 C C . ALA A 1 98 ? -4.115 5.064 11.004 1.00 98.19 98 ALA A C 1
ATOM 728 O O . ALA A 1 98 ? -4.268 4.683 9.843 1.00 98.19 98 ALA A O 1
ATOM 729 N N . VAL A 1 99 ? -3.007 4.809 11.700 1.00 98.38 99 VAL A N 1
ATOM 730 C CA . VAL A 1 99 ? -1.938 3.917 11.234 1.00 98.38 99 VAL A CA 1
ATOM 731 C C . VAL A 1 99 ? -1.905 2.721 12.171 1.00 98.38 99 VAL A C 1
ATOM 733 O O . VAL A 1 99 ? -1.649 2.878 13.363 1.00 98.38 99 VAL A O 1
ATOM 736 N N . VAL A 1 100 ? -2.190 1.538 11.637 1.00 98.06 100 VAL A N 1
ATOM 737 C CA . VAL A 1 100 ? -2.316 0.306 12.415 1.00 98.06 100 VAL A CA 1
ATOM 738 C C . VAL A 1 100 ? -1.086 -0.557 12.162 1.00 98.06 100 VAL A C 1
ATOM 740 O O . VAL A 1 100 ? -0.892 -1.079 11.064 1.00 98.06 100 VAL A O 1
ATOM 743 N N . GLY A 1 101 ? -0.230 -0.668 13.178 1.00 95.50 101 GLY A N 1
ATOM 744 C CA . GLY A 1 101 ? 0.852 -1.650 13.198 1.00 95.50 101 GLY A CA 1
ATOM 745 C C . GLY A 1 101 ? 0.352 -3.031 13.626 1.00 95.50 101 GLY A C 1
ATOM 746 O O . GLY A 1 101 ? -0.746 -3.166 14.155 1.00 95.50 101 GLY A O 1
ATOM 747 N N . ASN A 1 102 ? 1.194 -4.053 13.470 1.00 95.75 102 ASN A N 1
ATOM 748 C CA . ASN A 1 102 ? 0.835 -5.450 13.763 1.00 95.75 102 ASN A CA 1
ATOM 749 C C . ASN A 1 102 ? 1.308 -5.892 15.161 1.00 95.75 102 ASN A C 1
ATOM 751 O O . ASN A 1 102 ? 1.732 -7.027 15.361 1.00 95.75 102 ASN A O 1
ATOM 755 N N . GLY A 1 103 ? 1.347 -4.959 16.116 1.00 94.12 103 GLY A N 1
ATOM 756 C CA . GLY A 1 103 ? 1.841 -5.217 17.467 1.00 94.12 103 GLY A CA 1
ATOM 757 C C . GLY A 1 103 ? 0.799 -5.925 18.331 1.00 94.12 103 GLY A C 1
ATOM 758 O O . GLY A 1 103 ? -0.374 -5.560 18.313 1.00 94.12 103 GLY A O 1
ATOM 759 N N . GLY A 1 104 ? 1.238 -6.873 19.164 1.00 95.44 104 GLY A N 1
ATOM 760 C CA . GLY A 1 104 ? 0.353 -7.646 20.049 1.00 95.44 104 GLY A CA 1
ATOM 761 C C . GLY A 1 104 ? -0.414 -6.822 21.092 1.00 95.44 104 GLY A C 1
ATOM 762 O O . GLY A 1 104 ? -1.371 -7.326 21.666 1.00 95.44 104 GLY A O 1
ATOM 763 N N . ILE A 1 105 ? -0.050 -5.550 21.301 1.00 97.12 105 ILE A N 1
ATOM 764 C CA . ILE A 1 105 ? -0.768 -4.619 22.188 1.00 97.12 105 ILE A CA 1
ATOM 765 C C . ILE A 1 105 ? -2.224 -4.372 21.758 1.00 97.12 105 ILE A C 1
ATOM 767 O O . ILE A 1 105 ? -3.037 -3.953 22.576 1.00 97.12 105 ILE A O 1
ATOM 771 N N . LEU A 1 106 ? -2.563 -4.621 20.488 1.00 96.88 106 LEU A N 1
ATOM 772 C CA . LEU A 1 106 ? -3.933 -4.468 19.996 1.00 96.88 106 LEU A CA 1
ATOM 773 C C . LEU A 1 106 ? -4.843 -5.639 20.389 1.00 96.88 106 LEU A C 1
ATOM 775 O O . LEU A 1 106 ? -6.056 -5.460 20.390 1.00 96.88 106 LEU A O 1
ATOM 779 N N . ASN A 1 107 ? -4.292 -6.798 20.755 1.00 96.75 107 ASN A N 1
ATOM 780 C CA . ASN A 1 107 ? -5.080 -7.982 21.093 1.00 96.75 107 ASN A CA 1
ATOM 781 C C . ASN A 1 107 ? -5.912 -7.755 22.372 1.00 96.75 107 ASN A C 1
ATOM 783 O O . ASN A 1 107 ? -5.356 -7.486 23.438 1.00 96.75 107 ASN A O 1
ATOM 787 N N . GLY A 1 108 ? -7.237 -7.851 22.267 1.00 97.50 108 GLY A N 1
ATOM 788 C CA . GLY A 1 108 ? -8.202 -7.569 23.333 1.00 97.50 108 GLY A CA 1
ATOM 789 C C . GLY A 1 108 ? -8.409 -6.080 23.646 1.00 97.50 108 GLY A C 1
ATOM 790 O O . GLY A 1 108 ? -9.073 -5.746 24.631 1.00 97.50 108 GLY A O 1
ATOM 791 N N . SER A 1 109 ? -7.843 -5.173 22.843 1.00 98.06 109 SER A N 1
ATOM 792 C CA . SER A 1 109 ? -7.916 -3.721 23.057 1.00 98.06 109 SER A CA 1
ATOM 793 C C . SER A 1 109 ? -9.275 -3.103 22.710 1.00 98.06 109 SER A C 1
ATOM 795 O O . SER A 1 109 ? -9.572 -1.990 23.162 1.00 98.06 109 SER A O 1
ATOM 797 N N . ARG A 1 110 ? -10.088 -3.800 21.904 1.00 98.12 110 ARG A N 1
ATOM 798 C CA . ARG A 1 110 ? -11.379 -3.345 21.366 1.00 98.12 110 ARG A CA 1
ATOM 799 C C . ARG A 1 110 ? -11.316 -1.983 20.657 1.00 98.12 110 ARG A C 1
ATOM 801 O O . ARG A 1 110 ? -12.264 -1.200 20.704 1.00 98.12 110 ARG A O 1
ATOM 808 N N . GLN A 1 111 ? -10.179 -1.660 20.035 1.00 98.31 111 GLN A N 1
ATOM 809 C CA . GLN A 1 111 ? -9.971 -0.376 19.355 1.00 98.31 111 GLN A CA 1
ATOM 810 C C . GLN A 1 111 ? -10.550 -0.324 17.937 1.00 98.31 111 GLN A C 1
ATOM 812 O O . GLN A 1 111 ? -10.515 0.742 17.321 1.00 98.31 111 GLN A O 1
ATOM 817 N N . GLY A 1 112 ? -11.114 -1.413 17.416 1.00 98.31 112 GLY A N 1
ATOM 818 C CA . GLY A 1 112 ? -11.513 -1.532 16.016 1.00 98.31 112 GLY A CA 1
ATOM 819 C C . GLY A 1 112 ? -12.483 -0.448 15.560 1.00 98.31 112 GLY A C 1
ATOM 820 O O . GLY A 1 112 ? -12.251 0.190 14.535 1.00 98.31 112 GLY A O 1
ATOM 821 N N . GLN A 1 113 ? -13.502 -0.136 16.367 1.00 98.44 113 GLN A N 1
ATOM 822 C CA . GLN A 1 113 ? -14.448 0.945 16.056 1.00 98.44 113 GLN A CA 1
ATOM 823 C C . GLN A 1 113 ? -13.785 2.331 16.061 1.00 98.44 113 GLN A C 1
ATOM 825 O O . GLN A 1 113 ? -14.077 3.166 15.207 1.00 98.44 113 GLN A O 1
ATOM 830 N N . ASN A 1 114 ? -12.868 2.580 16.999 1.00 98.31 114 ASN A N 1
ATOM 831 C CA . ASN A 1 114 ? -12.136 3.845 17.087 1.00 98.31 114 ASN A CA 1
ATOM 832 C C . ASN A 1 114 ? -11.170 4.017 15.898 1.00 98.31 114 ASN A C 1
ATOM 834 O O . ASN A 1 114 ? -11.046 5.104 15.335 1.00 98.31 114 ASN A O 1
ATOM 838 N N . ILE A 1 115 ? -10.526 2.930 15.465 1.00 98.62 115 ILE A N 1
ATOM 839 C CA . ILE A 1 115 ? -9.702 2.891 14.251 1.00 98.62 115 ILE A CA 1
ATOM 840 C C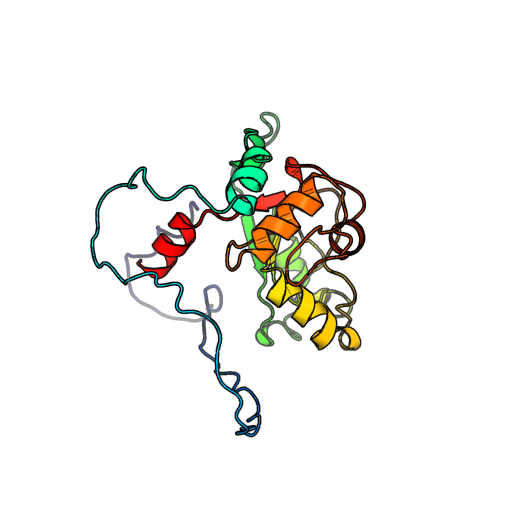 . ILE A 1 115 ? -10.568 3.208 13.027 1.00 98.62 115 ILE A C 1
ATOM 842 O O . ILE A 1 115 ? -10.265 4.148 12.289 1.00 98.62 115 ILE A O 1
ATOM 846 N N . ASP A 1 116 ? -11.680 2.493 12.857 1.00 98.12 116 ASP A N 1
ATOM 847 C CA . ASP A 1 116 ? -12.571 2.634 11.703 1.00 98.12 116 ASP A CA 1
ATOM 848 C C . ASP A 1 116 ? -13.300 3.989 11.665 1.00 98.12 116 ASP A C 1
ATOM 850 O O . ASP A 1 116 ? -13.763 4.397 10.600 1.00 98.12 116 ASP A O 1
ATOM 854 N N . ALA A 1 117 ? -13.342 4.749 12.764 1.00 97.38 117 ALA A N 1
ATOM 855 C CA . ALA A 1 117 ? -13.883 6.111 12.796 1.00 97.38 117 ALA A CA 1
ATOM 856 C C . ALA A 1 117 ? -13.017 7.158 12.056 1.00 97.38 117 ALA A C 1
ATOM 858 O O . ALA A 1 117 ? -13.455 8.294 11.871 1.00 97.38 117 ALA A O 1
ATOM 859 N N . HIS A 1 118 ? -11.797 6.814 11.629 1.00 96.12 118 HIS A N 1
ATOM 860 C CA . HIS A 1 118 ? -10.920 7.715 10.870 1.00 96.12 118 HIS A CA 1
ATOM 861 C C . HIS A 1 118 ? -11.310 7.786 9.384 1.00 96.12 118 HIS A C 1
ATOM 863 O O . HIS A 1 118 ? -11.888 6.846 8.831 1.00 96.12 118 HIS A O 1
ATOM 869 N N . ASP A 1 119 ? -10.962 8.890 8.714 1.00 92.31 119 ASP A N 1
ATOM 870 C CA . ASP A 1 119 ? -11.225 9.066 7.279 1.00 92.31 119 ASP A CA 1
ATOM 871 C C . ASP A 1 119 ? -10.438 8.036 6.462 1.00 92.31 119 ASP A C 1
ATOM 873 O O . ASP A 1 119 ? -10.985 7.396 5.565 1.00 92.31 119 ASP A O 1
ATOM 877 N N . TYR A 1 120 ? -9.167 7.834 6.827 1.00 95.12 120 TYR A N 1
ATOM 878 C CA . TYR A 1 120 ? -8.277 6.876 6.178 1.00 95.12 120 TYR A CA 1
ATOM 879 C C . TYR A 1 120 ? -7.581 5.967 7.185 1.00 95.12 120 TYR A C 1
ATOM 881 O O . TYR A 1 120 ? -7.131 6.414 8.242 1.00 95.12 120 TYR A O 1
ATOM 889 N N . VAL A 1 121 ? -7.424 4.695 6.821 1.00 97.69 121 VAL A N 1
ATOM 890 C CA . VAL A 1 121 ? -6.704 3.708 7.636 1.00 97.69 121 VAL A CA 1
ATOM 891 C C . VAL A 1 121 ? -5.547 3.120 6.839 1.00 97.69 121 VAL A C 1
ATOM 893 O O . VAL A 1 121 ? -5.736 2.570 5.751 1.00 97.69 121 VAL A O 1
ATOM 896 N N . PHE A 1 122 ? -4.344 3.245 7.391 1.00 98.50 122 PHE A N 1
ATOM 897 C CA . PHE A 1 122 ? -3.113 2.673 6.864 1.00 98.50 122 PHE A CA 1
ATOM 898 C C . PHE A 1 122 ? -2.821 1.367 7.595 1.00 98.50 122 PHE A C 1
ATOM 900 O O . PHE A 1 122 ? -2.774 1.343 8.827 1.00 98.50 122 PHE A O 1
ATOM 907 N N . ARG A 1 123 ? -2.584 0.299 6.838 1.00 98.44 123 ARG A N 1
ATOM 908 C CA . ARG A 1 123 ? -2.088 -0.985 7.347 1.00 98.44 123 ARG A CA 1
ATOM 909 C C . ARG A 1 123 ? -0.857 -1.403 6.555 1.00 98.44 123 ARG A C 1
ATOM 911 O O . ARG A 1 123 ? -0.620 -0.893 5.461 1.00 98.44 123 ARG A O 1
ATOM 918 N N . LEU A 1 124 ? -0.060 -2.313 7.099 1.00 97.50 124 LEU A N 1
ATOM 919 C CA . LEU A 1 124 ? 1.173 -2.754 6.454 1.00 97.50 124 LEU A CA 1
ATOM 920 C C . LEU A 1 124 ? 1.540 -4.190 6.818 1.00 97.50 124 LEU A C 1
ATOM 922 O O . LEU A 1 124 ? 1.186 -4.668 7.893 1.00 97.50 124 LEU A O 1
ATOM 926 N N . ASN A 1 125 ? 2.315 -4.848 5.954 1.00 95.75 125 ASN A N 1
ATOM 927 C CA . ASN A 1 125 ? 2.846 -6.200 6.180 1.00 95.75 125 ASN A CA 1
ATOM 928 C C . ASN A 1 125 ? 1.727 -7.211 6.537 1.00 95.75 125 ASN A C 1
ATOM 930 O O . ASN A 1 125 ? 0.661 -7.178 5.939 1.00 95.75 125 ASN A O 1
ATOM 934 N N . GLY A 1 126 ? 1.931 -8.108 7.509 1.00 94.25 126 GLY A N 1
ATOM 935 C CA . GLY A 1 126 ? 0.922 -9.070 7.983 1.00 94.25 126 GLY A CA 1
ATOM 936 C C . GLY A 1 126 ? -0.275 -8.444 8.712 1.00 94.25 126 GLY A C 1
ATOM 937 O O . GLY A 1 126 ? -0.460 -8.676 9.903 1.00 94.25 126 GLY A O 1
ATOM 938 N N . ALA A 1 127 ? -1.073 -7.644 8.008 1.00 93.62 127 ALA A N 1
ATOM 939 C CA . ALA A 1 127 ? -2.249 -6.952 8.520 1.00 93.62 127 ALA A CA 1
ATOM 940 C C . ALA A 1 127 ? -3.461 -7.896 8.598 1.00 93.62 127 ALA A C 1
ATOM 942 O O . ALA A 1 127 ? -4.397 -7.794 7.802 1.00 93.62 127 ALA A O 1
ATOM 943 N N . VAL A 1 128 ? -3.429 -8.839 9.540 1.00 94.19 128 VAL A N 1
ATOM 944 C CA . VAL A 1 128 ? -4.543 -9.761 9.795 1.00 94.19 128 VAL A CA 1
ATOM 945 C C . VAL A 1 128 ? -5.713 -8.995 10.401 1.00 94.19 128 VAL A C 1
ATOM 947 O O . VAL A 1 128 ? -5.574 -8.389 11.459 1.00 94.19 128 VAL A O 1
ATOM 950 N N . THR A 1 129 ? -6.860 -9.018 9.727 1.00 94.12 129 THR A N 1
ATOM 951 C CA . THR A 1 129 ? -8.108 -8.426 10.234 1.00 94.12 129 THR A CA 1
ATOM 952 C C . THR A 1 129 ? -9.140 -9.482 10.602 1.00 94.12 129 THR A C 1
ATOM 954 O O . THR A 1 129 ? -9.843 -9.312 11.590 1.00 94.12 129 THR A O 1
ATOM 957 N N . ARG A 1 130 ? -9.206 -10.584 9.841 1.00 93.75 130 ARG A N 1
ATOM 958 C CA . ARG A 1 130 ? -10.175 -11.664 10.056 1.00 93.75 130 ARG A CA 1
ATOM 959 C C . ARG A 1 130 ? -10.008 -12.280 11.447 1.00 93.75 130 ARG A C 1
ATOM 961 O O . ARG A 1 130 ? -8.948 -12.827 11.738 1.00 93.75 130 ARG A O 1
ATOM 968 N N . GLY A 1 131 ? -11.063 -12.244 12.256 1.00 94.94 131 GLY A N 1
ATOM 969 C CA . GLY A 1 131 ? -11.072 -12.745 13.633 1.00 94.94 131 GLY A CA 1
ATOM 970 C C . GLY A 1 131 ? -10.509 -11.769 14.674 1.00 94.94 131 GLY A C 1
ATOM 971 O O . GLY A 1 131 ? -10.470 -12.115 15.850 1.00 94.94 131 GLY A O 1
ATOM 972 N N . PHE A 1 132 ? -10.083 -10.573 14.259 1.00 96.62 132 PHE A N 1
ATOM 973 C CA . PHE A 1 132 ? -9.542 -9.515 15.121 1.00 96.62 132 PHE A CA 1
ATOM 974 C C . PHE A 1 132 ? -10.246 -8.168 14.887 1.00 96.62 132 PHE A C 1
ATOM 976 O O . PHE A 1 132 ? -9.749 -7.122 15.302 1.00 96.62 132 PHE A O 1
ATOM 983 N N . GLU A 1 133 ? -11.393 -8.156 14.208 1.00 97.69 133 GLU A N 1
ATOM 984 C CA . GLU A 1 133 ? -12.080 -6.942 13.763 1.00 97.69 133 GLU A CA 1
ATOM 985 C C . GLU A 1 1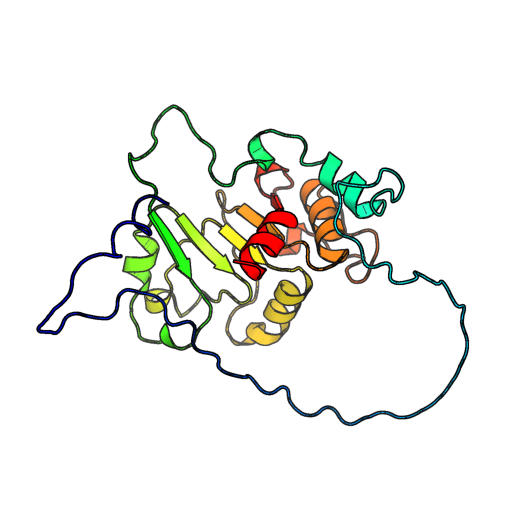33 ? -12.443 -6.012 14.927 1.00 97.69 133 GLU A C 1
ATOM 987 O O . GLU A 1 133 ? -12.307 -4.796 14.798 1.00 97.69 133 GLU A O 1
ATOM 992 N N . ASP A 1 134 ? -12.823 -6.565 16.080 1.00 98.31 134 ASP A N 1
ATOM 993 C CA . ASP A 1 134 ? -13.124 -5.779 17.282 1.00 98.31 134 ASP A CA 1
ATOM 994 C C . ASP A 1 134 ? -11.903 -4.999 17.787 1.00 98.31 134 ASP A C 1
ATOM 996 O O . ASP A 1 134 ? -12.038 -3.897 18.320 1.00 98.31 134 ASP A O 1
ATOM 1000 N N . ASP A 1 135 ? -10.703 -5.536 17.586 1.00 98.25 135 ASP A N 1
ATOM 1001 C CA . ASP A 1 135 ? -9.446 -4.960 18.051 1.00 98.25 135 ASP A CA 1
ATOM 1002 C C . ASP A 1 135 ? -8.814 -4.029 17.025 1.00 98.25 135 ASP A C 1
ATOM 1004 O O . ASP A 1 135 ? -8.356 -2.937 17.369 1.00 98.25 135 ASP A O 1
ATOM 1008 N N . VAL A 1 136 ? -8.779 -4.458 15.762 1.00 97.88 136 VAL A N 1
ATOM 1009 C CA . VAL A 1 136 ? -8.014 -3.779 14.714 1.00 97.88 136 VAL A CA 1
ATOM 1010 C C . VAL A 1 136 ? -8.884 -3.096 13.672 1.00 97.88 136 VAL A C 1
ATOM 1012 O O . VAL A 1 136 ? -8.339 -2.345 12.866 1.00 97.88 136 VAL A O 1
ATOM 1015 N N . GLY A 1 137 ? -10.195 -3.316 13.669 1.00 97.94 137 GLY A N 1
ATOM 1016 C CA . GLY A 1 137 ? -11.130 -2.755 12.696 1.00 97.94 137 GLY A CA 1
ATOM 1017 C C . GLY A 1 137 ? -11.083 -3.458 11.339 1.00 97.94 137 GLY A C 1
ATOM 1018 O O . GLY A 1 137 ? -10.269 -4.348 11.085 1.00 97.94 137 GLY A O 1
ATOM 1019 N N . THR A 1 138 ? -11.952 -3.015 10.438 1.00 96.81 138 THR A N 1
ATOM 1020 C CA . THR A 1 138 ? -12.135 -3.573 9.089 1.00 96.81 138 THR A CA 1
ATOM 1021 C C . THR A 1 138 ? -11.722 -2.607 7.987 1.00 96.81 138 THR A C 1
ATOM 1023 O O . THR A 1 138 ? -11.357 -3.037 6.890 1.00 96.81 138 THR A O 1
ATOM 1026 N N . LYS A 1 139 ? -11.731 -1.296 8.262 1.00 96.88 139 LYS A N 1
ATOM 1027 C CA . LYS A 1 139 ? -11.414 -0.275 7.267 1.00 96.88 139 LYS A CA 1
ATOM 1028 C C . LYS A 1 139 ? -9.943 -0.367 6.881 1.00 96.88 139 LYS A C 1
ATOM 1030 O O . LYS A 1 139 ? -9.044 -0.479 7.724 1.00 96.88 139 LYS A O 1
ATOM 1035 N N . ILE A 1 140 ? -9.696 -0.274 5.582 1.00 96.50 140 ILE A N 1
ATOM 1036 C CA . ILE A 1 140 ? -8.369 -0.079 5.019 1.00 96.50 140 ILE A CA 1
ATOM 1037 C C . ILE A 1 140 ? -8.467 0.809 3.783 1.00 96.50 140 ILE A C 1
ATOM 1039 O O . ILE A 1 140 ? -9.259 0.570 2.878 1.00 96.50 140 ILE A O 1
ATOM 1043 N N . SER A 1 141 ? -7.644 1.849 3.759 1.00 96.44 141 SER A N 1
ATOM 1044 C CA . SER A 1 141 ? -7.543 2.784 2.636 1.00 96.44 141 SER A CA 1
ATOM 1045 C C . SER A 1 141 ? -6.188 2.677 1.949 1.00 96.44 141 SER A C 1
ATOM 1047 O O . SER A 1 141 ? -6.090 2.838 0.736 1.00 96.44 141 SER A O 1
ATOM 1049 N N . PHE A 1 142 ? -5.143 2.376 2.722 1.00 98.06 142 PHE A N 1
ATOM 1050 C CA . PHE A 1 142 ? -3.787 2.221 2.220 1.00 98.06 142 PHE A CA 1
ATOM 1051 C C . PHE A 1 142 ? -3.142 0.967 2.798 1.00 98.06 142 PHE A C 1
ATOM 1053 O O . PHE A 1 142 ? -3.194 0.744 4.011 1.00 98.06 142 PHE A O 1
ATOM 1060 N N . TYR A 1 143 ? -2.496 0.185 1.938 1.00 98.44 143 TYR A N 1
ATOM 1061 C CA . TYR A 1 143 ? -1.710 -0.980 2.338 1.00 98.44 143 TYR A CA 1
ATOM 1062 C C . TYR A 1 143 ? -0.254 -0.811 1.898 1.00 98.44 143 TYR A C 1
ATOM 1064 O O . TYR A 1 143 ? 0.033 -0.786 0.701 1.00 98.44 143 TYR A O 1
ATOM 1072 N N . GLY A 1 144 ? 0.652 -0.649 2.864 1.00 98.50 144 GLY A N 1
ATOM 1073 C CA . GLY A 1 144 ? 2.083 -0.440 2.634 1.00 98.50 144 GLY A CA 1
ATOM 1074 C C . GLY A 1 144 ? 2.906 -1.714 2.807 1.00 98.50 144 GLY A C 1
ATOM 1075 O O . GLY A 1 144 ? 2.681 -2.476 3.747 1.00 98.50 144 GLY A O 1
ATOM 1076 N N . PHE A 1 145 ? 3.867 -1.958 1.918 1.00 98.62 145 PHE A N 1
ATOM 1077 C CA . PHE A 1 145 ? 4.705 -3.157 1.982 1.00 98.62 145 PHE A CA 1
ATOM 1078 C C . PHE A 1 145 ? 5.980 -3.027 1.139 1.00 98.62 145 PHE A C 1
ATOM 1080 O O . PHE A 1 145 ? 6.064 -2.217 0.216 1.00 98.62 145 PHE A O 1
ATOM 1087 N N . THR A 1 146 ? 6.953 -3.886 1.440 1.00 98.69 146 THR A N 1
ATOM 1088 C CA . THR A 1 146 ? 7.927 -4.368 0.450 1.00 98.69 146 THR A CA 1
ATOM 1089 C C . THR A 1 146 ? 7.443 -5.721 -0.062 1.00 98.69 146 THR A C 1
ATOM 1091 O O . THR A 1 146 ? 6.803 -6.476 0.682 1.00 98.69 146 THR A O 1
ATOM 1094 N N . VAL A 1 147 ? 7.731 -6.068 -1.315 1.00 98.44 147 VAL A N 1
ATOM 1095 C CA . VAL A 1 147 ? 7.296 -7.339 -1.921 1.00 98.44 147 VAL A CA 1
ATOM 1096 C C . VAL A 1 147 ? 7.815 -8.526 -1.113 1.00 98.44 147 VAL A C 1
ATOM 1098 O O . VAL A 1 147 ? 7.067 -9.464 -0.842 1.00 98.44 147 VAL A O 1
ATOM 1101 N N . ASN A 1 148 ? 9.063 -8.443 -0.639 1.00 98.25 148 ASN A N 1
ATOM 1102 C CA . ASN A 1 148 ? 9.657 -9.459 0.227 1.00 98.25 148 ASN A CA 1
ATOM 1103 C C . ASN A 1 148 ? 8.823 -9.689 1.499 1.00 98.25 148 ASN A C 1
ATOM 1105 O O . ASN A 1 148 ? 8.420 -10.813 1.792 1.00 98.25 148 ASN A O 1
ATOM 1109 N N . THR A 1 149 ? 8.527 -8.624 2.249 1.00 98.00 149 THR A N 1
ATOM 1110 C CA . THR A 1 149 ? 7.791 -8.743 3.515 1.00 98.00 149 THR A CA 1
ATOM 1111 C C . THR A 1 149 ? 6.340 -9.155 3.295 1.00 98.00 149 THR A C 1
ATOM 1113 O O . THR A 1 149 ? 5.801 -9.917 4.097 1.00 98.00 149 THR A O 1
ATOM 1116 N N . MET A 1 150 ? 5.711 -8.711 2.205 1.00 98.25 150 MET A N 1
ATOM 1117 C CA . MET A 1 150 ? 4.364 -9.136 1.825 1.00 98.25 150 MET A CA 1
ATOM 1118 C C . MET A 1 150 ? 4.301 -10.653 1.612 1.00 98.25 150 MET A C 1
ATOM 1120 O O . MET A 1 150 ? 3.490 -11.321 2.253 1.00 98.25 150 MET A O 1
ATOM 1124 N N . LYS A 1 151 ? 5.177 -11.205 0.761 1.00 98.06 151 LYS A N 1
ATOM 1125 C CA . LYS A 1 151 ? 5.206 -12.646 0.463 1.00 98.06 151 LYS A CA 1
ATOM 1126 C C . LYS A 1 151 ? 5.554 -13.470 1.701 1.00 98.06 151 LYS A C 1
ATOM 1128 O O . LYS A 1 151 ? 4.876 -14.453 1.988 1.00 98.06 151 LYS A O 1
ATOM 1133 N N . ASN A 1 152 ? 6.527 -13.020 2.493 1.00 97.94 152 AS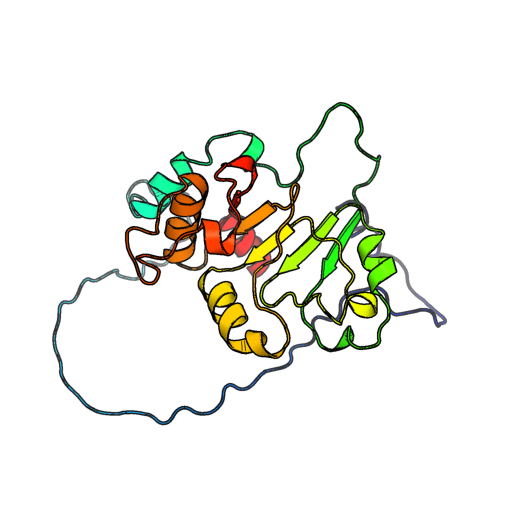N A N 1
ATOM 1134 C CA . ASN A 1 152 ? 6.866 -13.675 3.758 1.00 97.94 152 ASN A CA 1
ATOM 1135 C C . ASN A 1 152 ? 5.692 -13.669 4.746 1.00 97.94 152 ASN A C 1
ATOM 1137 O O . ASN A 1 152 ? 5.457 -14.673 5.409 1.00 97.94 152 ASN A O 1
ATOM 1141 N N . SER A 1 153 ? 4.928 -12.574 4.820 1.00 97.50 153 SER A N 1
ATOM 1142 C CA . SER A 1 153 ? 3.750 -12.486 5.693 1.00 97.50 153 SER A CA 1
ATOM 1143 C C . SER A 1 153 ? 2.641 -13.442 5.251 1.00 97.50 153 SER A C 1
ATOM 1145 O O . SER A 1 153 ? 2.056 -14.109 6.099 1.00 97.50 153 SER A O 1
ATOM 1147 N N . LEU A 1 154 ? 2.379 -13.546 3.940 1.00 96.94 154 LEU A N 1
ATOM 1148 C CA . LEU A 1 154 ? 1.402 -14.493 3.379 1.00 96.94 154 LEU A CA 1
ATOM 1149 C C . LEU A 1 154 ? 1.746 -15.943 3.731 1.00 96.94 154 LEU A C 1
ATOM 1151 O O . LEU A 1 154 ? 0.854 -16.721 4.044 1.00 96.94 154 LEU A O 1
ATOM 1155 N N . LEU A 1 155 ? 3.031 -16.302 3.732 1.00 96.62 155 LEU A N 1
ATOM 1156 C CA . LEU A 1 155 ? 3.476 -17.642 4.115 1.00 96.62 155 LEU A CA 1
ATOM 1157 C C . LEU A 1 155 ? 3.426 -17.855 5.634 1.00 96.62 155 LEU A C 1
ATOM 1159 O O . LEU A 1 155 ? 2.831 -18.820 6.110 1.00 96.62 155 LEU A O 1
ATOM 1163 N N . ALA A 1 156 ? 4.036 -16.953 6.405 1.00 96.50 156 ALA A N 1
ATOM 1164 C CA . ALA A 1 156 ? 4.202 -17.118 7.847 1.00 96.50 156 ALA A CA 1
ATOM 1165 C C . ALA A 1 156 ? 2.872 -17.056 8.609 1.00 96.50 156 ALA A C 1
ATOM 1167 O O . ALA A 1 156 ? 2.694 -17.772 9.593 1.00 96.50 156 ALA A O 1
ATOM 1168 N N . TYR A 1 157 ? 1.931 -16.226 8.154 1.00 95.44 157 TYR A N 1
ATOM 1169 C CA . TYR A 1 157 ? 0.687 -15.942 8.872 1.00 95.44 157 TYR A CA 1
ATOM 1170 C C . TYR A 1 157 ? -0.557 -16.540 8.205 1.00 95.44 157 TYR A C 1
ATOM 1172 O O . TYR A 1 157 ? -1.672 -16.245 8.637 1.00 95.44 157 TYR A O 1
ATOM 1180 N N . ALA A 1 158 ? -0.398 -17.423 7.210 1.00 95.00 158 ALA A N 1
ATOM 1181 C CA . ALA A 1 158 ? -1.517 -18.123 6.571 1.00 95.00 158 ALA A CA 1
ATOM 1182 C C . ALA A 1 158 ? -2.418 -18.830 7.598 1.00 95.00 158 ALA A C 1
ATOM 1184 O O . ALA A 1 158 ? -3.637 -18.664 7.581 1.00 95.00 158 ALA A O 1
ATOM 1185 N N . HIS A 1 159 ? -1.808 -19.555 8.542 1.00 92.62 159 HIS A N 1
ATOM 1186 C CA . HIS A 1 159 ? -2.512 -20.277 9.609 1.00 92.62 159 HIS A CA 1
ATOM 1187 C C . HIS A 1 159 ? -3.221 -19.356 10.617 1.00 92.62 159 HIS A C 1
ATOM 1189 O O . HIS A 1 159 ? -4.129 -19.797 11.312 1.00 92.62 159 HIS A O 1
ATOM 1195 N N . LEU A 1 160 ? -2.830 -18.079 10.672 1.00 89.31 160 LEU A N 1
ATOM 1196 C CA . LEU A 1 160 ? -3.463 -17.044 11.493 1.00 89.31 160 LEU A CA 1
ATOM 1197 C C . LEU A 1 160 ? -4.537 -16.263 10.721 1.00 89.31 160 LEU A C 1
ATOM 1199 O O . LEU A 1 160 ? -5.093 -15.309 11.250 1.00 89.31 160 LEU A O 1
ATOM 1203 N N . GLY A 1 161 ? -4.828 -16.641 9.471 1.00 91.56 161 GLY A N 1
ATOM 1204 C CA . GLY A 1 161 ? -5.862 -16.017 8.644 1.00 91.56 161 GLY A CA 1
ATOM 1205 C C . GLY A 1 161 ? -5.347 -15.029 7.593 1.00 91.56 161 GLY A C 1
ATOM 1206 O O . GLY A 1 161 ? -6.156 -14.519 6.813 1.00 91.56 161 GLY A O 1
ATOM 1207 N N . PHE A 1 162 ? -4.032 -14.786 7.495 1.00 95.94 162 PHE A N 1
ATOM 1208 C CA . PHE A 1 162 ? -3.444 -13.917 6.465 1.00 95.94 162 PHE A CA 1
ATOM 1209 C C . PHE A 1 162 ? -3.278 -14.641 5.122 1.00 95.94 162 PHE A C 1
ATOM 1211 O O . PHE A 1 162 ? -2.177 -14.913 4.653 1.00 95.94 162 PHE A O 1
ATOM 1218 N N . THR A 1 163 ? -4.402 -14.997 4.512 1.00 93.75 163 THR A N 1
ATOM 1219 C CA . THR A 1 163 ? -4.446 -15.789 3.271 1.00 93.75 163 THR A CA 1
ATOM 1220 C C . THR A 1 163 ? -4.336 -14.941 2.004 1.00 93.75 163 THR A C 1
ATOM 1222 O O . THR A 1 163 ? -3.956 -15.446 0.951 1.00 93.75 163 THR A O 1
ATOM 1225 N N . SER A 1 164 ? -4.623 -13.645 2.100 1.00 95.62 164 SER A N 1
ATOM 1226 C CA . SER A 1 164 ? -4.471 -12.669 1.024 1.00 95.62 164 SER A CA 1
ATOM 1227 C C . SER A 1 164 ? -4.173 -11.296 1.612 1.00 95.62 164 SER A C 1
ATOM 1229 O O . SER A 1 164 ? -4.609 -10.986 2.723 1.00 95.62 164 SER A O 1
ATOM 1231 N N . VAL A 1 165 ? -3.498 -10.433 0.852 1.00 96.25 165 VAL A N 1
ATOM 1232 C CA . VAL A 1 165 ? -3.427 -9.015 1.223 1.00 96.25 165 VAL A CA 1
ATOM 1233 C C . VAL A 1 165 ? -4.814 -8.371 1.092 1.00 96.25 165 VAL A C 1
ATOM 1235 O O . VAL A 1 165 ? -5.638 -8.853 0.301 1.00 96.25 165 VAL A O 1
ATOM 1238 N N . PRO A 1 166 ? -5.106 -7.295 1.842 1.00 94.75 166 PRO A N 1
ATOM 1239 C CA . PRO A 1 166 ? -6.429 -6.688 1.817 1.00 94.75 166 PRO A CA 1
ATOM 1240 C C . PRO A 1 166 ? -6.797 -6.178 0.420 1.00 94.75 166 PRO A C 1
ATOM 1242 O O . PRO A 1 166 ? -5.951 -5.639 -0.295 1.00 94.75 166 PRO A O 1
ATOM 1245 N N . GLN A 1 167 ? -8.070 -6.334 0.061 1.00 93.00 167 GLN A N 1
ATOM 1246 C CA . GLN A 1 167 ? -8.650 -5.871 -1.199 1.00 93.00 167 GLN A CA 1
ATOM 1247 C C . GLN A 1 167 ? -9.737 -4.839 -0.910 1.00 93.00 167 GLN A C 1
ATOM 1249 O O . GLN A 1 167 ? -10.464 -4.956 0.075 1.00 93.00 167 GLN A O 1
ATOM 1254 N N . GLY A 1 168 ? -9.879 -3.853 -1.788 1.00 89.25 168 GLY A N 1
ATOM 1255 C CA . GLY A 1 168 ? -10.936 -2.854 -1.702 1.00 89.25 168 GLY A CA 1
ATOM 1256 C C . GLY A 1 168 ? -11.010 -2.021 -2.974 1.00 89.25 168 GLY A C 1
ATOM 1257 O O . GLY A 1 168 ? -10.025 -1.921 -3.708 1.00 89.25 168 GLY A O 1
ATOM 1258 N N . GLN A 1 169 ? -12.179 -1.436 -3.234 1.00 85.88 169 GLN A N 1
ATOM 1259 C CA . GLN A 1 169 ? -12.402 -0.595 -4.412 1.00 85.88 169 GLN A CA 1
ATOM 1260 C C . GLN A 1 169 ? -11.576 0.697 -4.346 1.00 85.88 169 GLN A C 1
ATOM 1262 O O . GLN A 1 169 ? -10.926 1.056 -5.319 1.00 85.88 169 GLN A O 1
ATOM 1267 N N . ASP A 1 170 ? -11.524 1.331 -3.172 1.00 89.69 170 ASP A N 1
ATOM 1268 C CA . ASP A 1 170 ? -10.782 2.580 -2.948 1.00 89.69 170 ASP A CA 1
ATOM 1269 C C . ASP A 1 170 ? -9.399 2.365 -2.309 1.00 89.69 170 ASP A C 1
ATOM 1271 O O . ASP A 1 170 ? -8.716 3.323 -1.933 1.00 89.69 170 ASP A O 1
ATOM 1275 N N . LEU A 1 171 ? -8.984 1.104 -2.154 1.00 94.81 171 LEU A N 1
ATOM 1276 C CA . LEU A 1 171 ? -7.718 0.753 -1.526 1.00 94.81 171 LEU A CA 1
ATOM 1277 C C . LEU A 1 171 ? -6.553 1.058 -2.468 1.00 94.81 171 LEU A C 1
ATOM 1279 O O . LEU A 1 171 ? -6.525 0.614 -3.616 1.00 94.81 171 LEU A O 1
ATOM 1283 N N . ARG A 1 172 ? -5.550 1.768 -1.946 1.00 97.00 172 ARG A N 1
ATOM 1284 C CA . ARG A 1 172 ? -4.308 2.074 -2.664 1.00 97.00 172 ARG A CA 1
ATOM 1285 C C . ARG A 1 172 ? -3.132 1.312 -2.062 1.00 97.00 172 ARG A C 1
ATOM 1287 O O . ARG A 1 172 ? -2.908 1.330 -0.851 1.00 97.00 172 ARG A O 1
ATOM 1294 N N . TYR A 1 173 ? -2.354 0.669 -2.919 1.00 98.31 173 TYR A N 1
ATOM 1295 C CA . TYR A 1 173 ? -1.167 -0.088 -2.532 1.00 98.31 173 TYR A CA 1
ATOM 1296 C C . TYR A 1 173 ? 0.067 0.813 -2.578 1.00 98.31 173 TYR A C 1
ATOM 1298 O O . TYR A 1 173 ? 0.336 1.435 -3.606 1.00 98.31 173 TYR A O 1
ATOM 1306 N N . ILE A 1 174 ? 0.815 0.888 -1.477 1.00 98.44 174 ILE A N 1
ATOM 1307 C CA . ILE A 1 174 ? 2.021 1.715 -1.360 1.00 98.44 174 ILE A CA 1
ATOM 1308 C C . ILE A 1 174 ? 3.249 0.804 -1.348 1.00 98.44 174 ILE A C 1
ATOM 1310 O O . ILE A 1 174 ? 3.536 0.138 -0.353 1.00 98.44 174 ILE A O 1
ATOM 1314 N N . PHE A 1 175 ? 3.990 0.814 -2.449 1.00 98.56 175 PHE A N 1
ATOM 1315 C CA . PHE A 1 175 ? 5.280 0.151 -2.569 1.00 98.56 175 PHE A CA 1
ATOM 1316 C C . PHE A 1 175 ? 6.358 0.963 -1.856 1.00 98.56 175 PHE A C 1
ATOM 1318 O O . PHE A 1 175 ? 6.473 2.178 -2.040 1.00 98.56 175 PHE A O 1
ATOM 1325 N N . ILE A 1 176 ? 7.168 0.276 -1.059 1.00 98.50 176 ILE A N 1
ATOM 1326 C CA . ILE A 1 176 ? 8.376 0.821 -0.443 1.00 98.50 176 ILE A CA 1
ATOM 1327 C C . ILE A 1 176 ? 9.559 0.369 -1.312 1.00 98.50 176 ILE A C 1
ATOM 1329 O O . ILE A 1 176 ? 9.760 -0.838 -1.418 1.00 98.50 176 ILE A O 1
ATOM 1333 N N . PRO A 1 177 ? 10.327 1.280 -1.942 1.00 97.50 177 PRO A N 1
ATOM 1334 C CA . PRO A 1 177 ? 11.433 0.925 -2.836 1.00 97.50 177 PRO A CA 1
ATOM 1335 C C . PRO A 1 177 ? 12.654 0.418 -2.053 1.00 97.50 177 PRO A C 1
ATOM 1337 O O . PRO A 1 177 ? 13.631 1.142 -1.873 1.00 97.50 177 PRO A O 1
ATOM 1340 N N . SER A 1 178 ? 12.592 -0.815 -1.554 1.00 96.06 178 SER A N 1
ATOM 1341 C CA . SER A 1 178 ? 13.662 -1.428 -0.759 1.00 96.06 178 SER A CA 1
ATOM 1342 C C . SER A 1 178 ? 14.612 -2.293 -1.584 1.00 96.06 178 SER A C 1
ATOM 1344 O O . SER A 1 178 ? 15.786 -2.407 -1.248 1.00 96.06 178 SER A O 1
ATOM 1346 N N . ASP A 1 179 ? 14.106 -2.895 -2.657 1.00 96.25 179 ASP A N 1
ATOM 1347 C CA . ASP A 1 179 ? 14.829 -3.809 -3.533 1.00 96.25 179 ASP A CA 1
ATOM 1348 C C . ASP A 1 179 ? 14.292 -3.686 -4.968 1.00 96.25 179 ASP A C 1
ATOM 1350 O O . ASP A 1 179 ? 13.181 -3.198 -5.204 1.00 96.25 179 ASP A O 1
ATOM 1354 N N . ILE A 1 180 ? 15.067 -4.141 -5.956 1.00 96.31 180 ILE A N 1
ATOM 1355 C CA . ILE A 1 180 ? 14.663 -4.076 -7.367 1.00 96.31 180 ILE A CA 1
ATOM 1356 C C . ILE A 1 180 ? 13.340 -4.810 -7.632 1.00 96.31 180 ILE A C 1
ATOM 1358 O O . ILE A 1 180 ? 12.569 -4.399 -8.503 1.00 96.31 180 ILE A O 1
ATOM 1362 N N . ARG A 1 181 ? 13.021 -5.839 -6.835 1.00 97.50 181 ARG A N 1
ATOM 1363 C CA . ARG A 1 181 ? 11.741 -6.556 -6.905 1.00 97.50 181 ARG A CA 1
ATOM 1364 C C . ARG A 1 181 ? 10.526 -5.652 -6.700 1.00 97.50 181 ARG A C 1
ATOM 1366 O O . ARG A 1 181 ? 9.488 -5.906 -7.304 1.00 97.50 181 ARG A O 1
ATOM 1373 N N . ASP A 1 182 ? 10.645 -4.595 -5.891 1.00 98.38 182 ASP A N 1
ATOM 1374 C CA . ASP A 1 182 ? 9.537 -3.678 -5.615 1.00 98.38 182 ASP A CA 1
ATOM 1375 C C . ASP A 1 182 ? 9.159 -2.910 -6.891 1.00 98.38 182 ASP A C 1
ATOM 1377 O O . ASP A 1 182 ? 7.979 -2.783 -7.216 1.00 98.38 182 ASP A O 1
ATOM 1381 N N . TYR A 1 183 ? 10.158 -2.492 -7.674 1.00 98.25 183 TYR A N 1
ATOM 1382 C CA . TYR A 1 183 ? 9.959 -1.832 -8.966 1.00 98.25 183 TYR A CA 1
ATOM 1383 C C . TYR A 1 183 ? 9.385 -2.788 -10.016 1.00 98.25 183 TYR A C 1
ATOM 1385 O O . TYR A 1 183 ? 8.395 -2.467 -10.672 1.00 98.25 183 TYR A O 1
ATOM 1393 N N . VAL A 1 184 ? 9.964 -3.986 -10.154 1.00 98.12 184 VAL A N 1
ATOM 1394 C CA . VAL A 1 184 ? 9.519 -4.969 -11.157 1.00 98.12 184 VAL A CA 1
ATOM 1395 C C . VAL A 1 184 ? 8.079 -5.423 -10.882 1.00 98.12 184 VAL A C 1
ATOM 1397 O O . VAL A 1 184 ? 7.264 -5.488 -11.809 1.00 98.12 184 VAL A O 1
ATOM 1400 N N . MET A 1 185 ? 7.729 -5.681 -9.617 1.00 98.62 185 MET A N 1
ATOM 1401 C CA . MET A 1 185 ? 6.362 -6.024 -9.218 1.00 98.62 185 MET A CA 1
ATOM 1402 C C . MET A 1 185 ? 5.400 -4.861 -9.471 1.00 98.62 185 MET A C 1
ATOM 1404 O O . MET A 1 185 ? 4.336 -5.075 -10.048 1.00 98.62 185 MET A O 1
ATOM 1408 N N . LEU A 1 186 ? 5.772 -3.631 -9.102 1.00 98.50 186 LEU A N 1
ATOM 1409 C CA . LEU A 1 186 ? 4.953 -2.440 -9.332 1.00 98.50 186 LEU A CA 1
ATOM 1410 C C . LEU A 1 186 ? 4.660 -2.224 -10.821 1.00 98.50 186 LEU A C 1
ATOM 1412 O O . LEU A 1 186 ? 3.503 -2.045 -11.204 1.00 98.50 186 LEU A O 1
ATOM 1416 N N . ARG A 1 187 ? 5.685 -2.299 -11.675 1.00 98.12 187 ARG A N 1
ATOM 1417 C CA . ARG A 1 187 ? 5.524 -2.221 -13.133 1.00 98.12 187 ARG A CA 1
ATOM 1418 C C . ARG A 1 187 ? 4.553 -3.281 -13.640 1.00 98.12 187 ARG A C 1
ATOM 1420 O O . ARG A 1 187 ? 3.643 -2.964 -14.401 1.00 98.12 187 ARG A O 1
ATOM 1427 N N . SER A 1 188 ? 4.737 -4.524 -13.207 1.00 98.31 188 SER A N 1
ATOM 1428 C CA . SER A 1 188 ? 3.899 -5.652 -13.626 1.00 98.31 188 SER A CA 1
ATOM 1429 C C . SER A 1 188 ? 2.448 -5.476 -13.165 1.00 98.31 188 SER A C 1
ATOM 1431 O O . SER A 1 188 ? 1.523 -5.759 -13.925 1.00 98.31 188 SER A O 1
ATOM 1433 N N . ALA A 1 189 ? 2.239 -4.942 -11.958 1.00 98.38 189 ALA A N 1
ATOM 1434 C CA . ALA A 1 189 ? 0.922 -4.666 -11.392 1.00 98.38 189 ALA A CA 1
ATOM 1435 C C . ALA A 1 189 ? 0.170 -3.566 -12.153 1.00 98.38 189 ALA A C 1
ATOM 1437 O O . ALA A 1 189 ? -1.009 -3.736 -12.458 1.00 98.38 189 ALA A O 1
ATOM 1438 N N . ILE A 1 190 ? 0.852 -2.477 -12.523 1.00 97.88 190 ILE A N 1
ATOM 1439 C CA . ILE A 1 190 ? 0.260 -1.399 -13.331 1.00 97.88 190 ILE A CA 1
ATOM 1440 C C . ILE A 1 190 ? -0.072 -1.890 -14.746 1.00 97.88 190 ILE A C 1
ATOM 1442 O O . ILE A 1 190 ? -1.123 -1.550 -15.277 1.00 97.88 190 ILE A O 1
ATOM 1446 N N . LEU A 1 191 ? 0.810 -2.687 -15.356 1.00 97.50 191 LEU A N 1
ATOM 1447 C CA . LEU A 1 191 ? 0.625 -3.206 -16.716 1.00 97.50 191 LEU A CA 1
ATOM 1448 C C . LEU A 1 191 ? -0.353 -4.386 -16.796 1.00 97.50 191 LEU A C 1
ATOM 1450 O O . LEU A 1 191 ? -0.763 -4.761 -17.892 1.00 97.50 191 LEU A O 1
ATOM 1454 N N . GLY A 1 192 ? -0.701 -5.001 -15.665 1.00 97.50 192 GLY A N 1
ATOM 1455 C CA . GLY A 1 192 ? -1.557 -6.183 -15.639 1.00 97.50 192 GLY A CA 1
ATOM 1456 C C . GLY A 1 192 ? -0.909 -7.420 -16.272 1.00 97.50 192 GLY A C 1
ATOM 1457 O O . GLY A 1 192 ? -1.616 -8.284 -16.791 1.00 97.50 192 GLY A O 1
ATOM 1458 N N . VAL A 1 193 ? 0.418 -7.542 -16.218 1.00 97.88 193 VAL A N 1
ATOM 1459 C CA . VAL A 1 193 ? 1.165 -8.680 -16.784 1.00 97.88 193 VAL A CA 1
ATOM 1460 C C . VAL A 1 193 ? 1.845 -9.500 -15.683 1.00 97.88 193 VAL A C 1
ATOM 1462 O O . VAL A 1 193 ? 2.114 -8.960 -14.609 1.00 97.88 193 VAL A O 1
ATOM 1465 N N . PRO A 1 194 ? 2.138 -10.794 -15.911 1.00 98.44 194 PRO A N 1
ATOM 1466 C CA . PRO A 1 194 ? 2.986 -11.558 -15.003 1.00 98.44 194 PRO A CA 1
ATOM 1467 C C . PRO A 1 194 ? 4.375 -10.927 -14.863 1.00 98.44 194 PRO A C 1
ATOM 1469 O O . PRO A 1 194 ? 4.894 -10.339 -15.814 1.00 98.44 194 PRO A O 1
ATOM 1472 N N . VAL A 1 195 ? 4.988 -11.092 -13.693 1.00 97.94 195 VAL A N 1
ATOM 1473 C CA . VAL A 1 195 ? 6.333 -10.592 -13.400 1.00 97.94 195 VAL A CA 1
ATOM 1474 C C . VAL A 1 195 ? 7.343 -11.253 -14.353 1.00 97.94 195 VAL A C 1
ATOM 1476 O O . VAL A 1 195 ? 7.474 -12.481 -14.341 1.00 97.94 195 VAL A O 1
ATOM 1479 N N . PRO A 1 196 ? 8.056 -10.484 -15.198 1.00 96.56 196 PRO A N 1
ATOM 1480 C CA . PRO A 1 196 ? 8.839 -11.057 -16.296 1.00 96.56 196 PRO A CA 1
ATOM 1481 C C . PRO A 1 196 ? 10.231 -11.550 -15.873 1.00 96.56 196 PRO A C 1
ATOM 1483 O O . PRO A 1 196 ? 10.813 -12.410 -16.540 1.00 96.56 196 PRO A O 1
ATOM 1486 N N . GLU A 1 197 ? 10.774 -11.019 -14.777 1.00 94.19 197 GLU A N 1
ATOM 1487 C CA . GLU A 1 197 ? 12.170 -11.198 -14.375 1.00 94.19 197 GLU A CA 1
ATOM 1488 C C . GLU A 1 197 ? 12.368 -11.095 -12.856 1.00 94.19 197 GLU A C 1
ATOM 1490 O O . GLU A 1 197 ? 11.454 -10.739 -12.113 1.00 94.19 197 GLU A O 1
ATOM 1495 N N . GLY A 1 198 ? 13.586 -11.397 -12.402 1.00 95.12 198 GLY A N 1
ATOM 1496 C CA . GLY A 1 198 ? 13.961 -11.329 -10.993 1.00 95.12 198 GLY A CA 1
ATOM 1497 C C . GLY A 1 198 ? 13.445 -12.504 -10.159 1.00 95.12 198 GLY A C 1
ATOM 1498 O O . GLY A 1 198 ? 12.988 -13.520 -10.682 1.00 95.12 198 GLY A O 1
ATOM 1499 N N . HIS A 1 199 ? 13.554 -12.359 -8.838 1.00 95.31 199 HIS A N 1
ATOM 1500 C CA . HIS A 1 199 ? 13.209 -13.409 -7.874 1.00 95.31 199 HIS A CA 1
ATOM 1501 C C . HIS A 1 199 ? 11.731 -13.820 -7.931 1.00 95.31 199 HIS A C 1
ATOM 1503 O O . HIS A 1 199 ? 11.403 -14.979 -7.702 1.00 95.31 199 HIS A O 1
ATOM 1509 N N . ASP A 1 200 ? 10.852 -12.877 -8.270 1.00 97.62 200 ASP A N 1
ATOM 1510 C CA . ASP A 1 200 ? 9.402 -13.071 -8.299 1.00 97.62 200 ASP A CA 1
ATOM 1511 C C . ASP A 1 200 ? 8.874 -13.395 -9.711 1.00 97.62 200 ASP A C 1
ATOM 1513 O O . ASP A 1 200 ? 7.685 -13.242 -9.980 1.00 97.62 200 ASP A O 1
ATOM 1517 N N . LYS A 1 201 ? 9.743 -13.824 -10.640 1.00 97.88 201 LYS A N 1
ATOM 1518 C CA . LYS A 1 201 ? 9.361 -14.166 -12.018 1.00 97.88 201 LYS A CA 1
ATOM 1519 C C . LYS A 1 201 ? 8.232 -15.201 -12.054 1.00 97.88 201 LYS A C 1
ATOM 1521 O O . LYS A 1 201 ? 8.334 -16.271 -11.461 1.00 97.88 201 LYS A O 1
ATOM 1526 N N . GLY A 1 202 ? 7.200 -14.913 -12.843 1.00 97.81 202 GLY A N 1
ATOM 1527 C CA . GLY A 1 202 ? 6.020 -15.763 -13.012 1.00 97.81 202 GLY A CA 1
ATOM 1528 C C . GLY A 1 202 ? 4.863 -15.423 -12.072 1.00 97.81 202 GLY A C 1
ATOM 1529 O O . GLY A 1 202 ? 3.732 -15.822 -12.359 1.00 97.81 202 GLY A O 1
ATOM 1530 N N . ASP A 1 203 ? 5.099 -14.640 -11.014 1.00 98.38 203 ASP A N 1
ATOM 1531 C CA . ASP A 1 203 ? 4.028 -14.141 -10.155 1.00 98.38 203 ASP A CA 1
ATOM 1532 C C . ASP A 1 203 ? 3.022 -13.316 -10.968 1.00 98.38 203 ASP A C 1
ATOM 1534 O O . ASP A 1 203 ? 3.384 -12.557 -11.871 1.00 98.38 203 ASP A O 1
ATOM 1538 N N . ARG A 1 204 ? 1.736 -13.445 -10.635 1.00 98.31 204 ARG A N 1
ATOM 1539 C CA . ARG A 1 204 ? 0.643 -12.726 -11.300 1.00 98.31 204 ARG A CA 1
ATOM 1540 C C . ARG A 1 204 ? 0.125 -11.646 -10.353 1.00 98.31 204 ARG A C 1
ATOM 1542 O O . ARG A 1 204 ? -0.579 -11.989 -9.411 1.00 98.31 204 ARG A O 1
ATOM 1549 N N . PRO A 1 205 ? 0.410 -10.352 -10.573 1.00 98.00 205 PRO A N 1
ATOM 1550 C CA . PRO A 1 205 ? 0.019 -9.291 -9.642 1.00 98.00 205 PRO A CA 1
ATOM 1551 C C . PRO A 1 205 ? -1.470 -9.284 -9.280 1.00 98.00 205 PRO A C 1
ATOM 1553 O O . PRO A 1 205 ? -1.827 -8.915 -8.166 1.00 98.00 205 PRO A O 1
ATOM 1556 N N . GLN A 1 206 ? -2.341 -9.759 -10.173 1.00 96.56 206 GLN A N 1
ATOM 1557 C CA . GLN A 1 206 ? -3.781 -9.835 -9.936 1.00 96.56 206 GLN A CA 1
ATOM 1558 C C . GLN A 1 206 ? -4.167 -10.799 -8.808 1.00 96.56 206 GLN A C 1
ATOM 1560 O O . GLN A 1 206 ? -5.209 -10.612 -8.184 1.00 96.56 206 GLN A O 1
ATOM 1565 N N . THR A 1 207 ? -3.340 -11.810 -8.516 1.00 96.62 207 THR A N 1
ATOM 1566 C CA . THR A 1 207 ? -3.574 -12.715 -7.378 1.00 96.62 207 THR A CA 1
ATOM 1567 C C . THR A 1 207 ? -3.302 -12.032 -6.045 1.00 96.62 207 THR A C 1
ATOM 1569 O O . THR A 1 207 ? -3.822 -12.470 -5.024 1.00 96.62 207 THR A O 1
ATOM 1572 N N . TYR A 1 208 ? -2.500 -10.963 -6.048 1.00 97.25 208 TYR A N 1
ATOM 1573 C CA . TYR A 1 208 ? -2.215 -10.167 -4.860 1.00 97.25 208 TYR A CA 1
ATOM 1574 C C . TYR A 1 208 ? -3.087 -8.917 -4.785 1.00 97.25 208 TYR A C 1
ATOM 1576 O O . TYR A 1 208 ? -3.582 -8.609 -3.718 1.00 97.25 208 TYR A O 1
ATOM 1584 N N . PHE A 1 209 ? -3.289 -8.183 -5.875 1.00 97.50 209 PHE A N 1
ATOM 1585 C CA . PHE A 1 209 ? -3.841 -6.818 -5.839 1.00 97.50 209 PHE A CA 1
ATOM 1586 C C . PHE A 1 209 ? -5.227 -6.687 -6.486 1.00 97.50 209 PHE A C 1
ATOM 1588 O O . PHE A 1 209 ? -5.740 -5.576 -6.649 1.00 97.50 209 PHE A O 1
ATOM 1595 N N . GLY A 1 210 ? -5.823 -7.817 -6.874 1.00 95.88 210 GLY A N 1
ATOM 1596 C CA . GLY A 1 210 ? -7.110 -7.862 -7.551 1.00 95.88 210 GLY A CA 1
ATOM 1597 C C . GLY A 1 210 ? -7.014 -7.553 -9.052 1.00 95.88 210 GLY A C 1
ATOM 1598 O O . GLY A 1 210 ? -5.927 -7.369 -9.598 1.00 95.88 210 GLY A O 1
ATOM 1599 N N . PRO A 1 211 ? -8.156 -7.517 -9.759 1.00 95.19 211 PRO A N 1
ATOM 1600 C CA . PRO A 1 211 ? -8.181 -7.443 -11.222 1.00 95.19 211 PRO A CA 1
ATOM 1601 C C . PRO A 1 211 ? -7.828 -6.062 -11.794 1.00 95.19 211 PRO A C 1
ATOM 1603 O O . PRO A 1 211 ? -7.543 -5.947 -12.983 1.00 95.19 211 PRO A O 1
ATOM 1606 N N . GLU A 1 212 ? -7.877 -5.006 -10.983 1.00 94.50 212 GLU A N 1
ATOM 1607 C CA . GLU A 1 212 ? -7.645 -3.640 -11.448 1.00 94.50 212 GLU A CA 1
ATOM 1608 C C . GLU A 1 212 ? -6.147 -3.359 -11.633 1.00 94.50 212 GLU A C 1
ATOM 1610 O O . GLU A 1 212 ? -5.390 -3.295 -10.664 1.00 94.50 212 GLU A O 1
ATOM 1615 N N . ALA A 1 213 ? -5.748 -3.121 -12.882 1.00 93.25 213 ALA A N 1
ATOM 1616 C CA . ALA A 1 213 ? -4.402 -2.710 -13.266 1.00 93.25 213 ALA A CA 1
ATOM 1617 C C . ALA A 1 213 ? -4.418 -1.235 -13.704 1.00 93.25 213 ALA A C 1
ATOM 1619 O O . ALA A 1 213 ? -4.723 -0.917 -14.853 1.00 93.25 213 ALA A O 1
ATOM 1620 N N . SER A 1 214 ? -4.158 -0.318 -12.767 1.00 93.75 214 SER A N 1
ATOM 1621 C CA . SER A 1 214 ? -4.157 1.126 -13.026 1.00 93.75 214 SER A CA 1
ATOM 1622 C C . SER A 1 214 ? -3.066 1.845 -12.228 1.00 93.75 214 SER A C 1
ATOM 1624 O O . SER A 1 214 ? -2.773 1.496 -11.084 1.00 93.75 214 SER A O 1
ATOM 1626 N N . ALA A 1 215 ? -2.474 2.900 -12.795 1.00 92.94 215 ALA A N 1
ATOM 1627 C CA . ALA A 1 215 ? -1.481 3.714 -12.085 1.00 92.94 215 ALA A CA 1
ATOM 1628 C C . ALA A 1 215 ? -2.075 4.466 -10.872 1.00 92.94 215 ALA A C 1
ATOM 1630 O O . ALA A 1 215 ? -1.355 4.829 -9.942 1.00 92.94 215 ALA A O 1
ATOM 1631 N N . SER A 1 216 ? -3.393 4.697 -10.834 1.00 92.25 216 SER A N 1
ATOM 1632 C CA . SER A 1 216 ? -4.051 5.350 -9.696 1.00 92.25 216 SER A CA 1
ATOM 1633 C C . SER A 1 216 ? -4.127 4.438 -8.467 1.00 92.25 216 SER A C 1
ATOM 1635 O O . SER A 1 216 ? -3.990 4.950 -7.350 1.00 92.25 216 SER A O 1
ATOM 1637 N N . LYS A 1 217 ? -4.256 3.117 -8.656 1.00 95.19 217 LYS A N 1
ATOM 1638 C CA . LYS A 1 217 ? -4.316 2.113 -7.580 1.00 95.19 217 LYS A CA 1
ATOM 1639 C C . LYS A 1 217 ? -2.986 1.918 -6.851 1.00 95.19 217 LYS A C 1
ATOM 1641 O O . LYS A 1 217 ? -2.965 1.651 -5.648 1.00 95.19 217 LYS A O 1
ATOM 1646 N N . PHE A 1 218 ? -1.873 2.083 -7.559 1.00 97.25 218 PHE A N 1
ATOM 1647 C CA . PHE A 1 218 ? -0.535 1.853 -7.020 1.00 97.25 218 PHE A CA 1
ATOM 1648 C C . PHE A 1 218 ? 0.203 3.167 -6.741 1.00 97.25 218 PHE A C 1
ATOM 1650 O O . PHE A 1 218 ? 0.009 4.183 -7.413 1.00 97.25 218 PHE A O 1
ATOM 1657 N N . LYS A 1 219 ? 1.031 3.174 -5.699 1.00 97.25 219 LYS A N 1
ATOM 1658 C CA . LYS A 1 219 ? 1.848 4.316 -5.275 1.00 97.25 219 LYS A CA 1
ATOM 1659 C C . LYS A 1 219 ? 3.240 3.823 -4.914 1.00 97.25 219 LYS A C 1
ATOM 1661 O O . LYS A 1 219 ? 3.389 2.709 -4.422 1.00 97.25 219 LYS A O 1
ATOM 1666 N N . LEU A 1 220 ? 4.238 4.669 -5.134 1.00 97.75 220 LEU A N 1
ATOM 1667 C CA . LEU A 1 220 ? 5.626 4.402 -4.778 1.00 97.75 220 LEU A CA 1
ATOM 1668 C C . LEU A 1 220 ? 6.083 5.455 -3.773 1.00 97.75 220 LEU A C 1
ATOM 1670 O O . LEU A 1 220 ? 5.934 6.652 -4.021 1.00 97.75 220 LEU A O 1
ATOM 1674 N N . LEU A 1 221 ? 6.610 5.018 -2.632 1.00 96.94 221 LEU A N 1
ATOM 1675 C CA . LEU A 1 221 ? 7.197 5.927 -1.656 1.00 96.94 221 LEU A CA 1
ATOM 1676 C C . LEU A 1 221 ? 8.490 6.524 -2.225 1.00 96.94 221 LEU A C 1
ATOM 1678 O O . LEU A 1 221 ? 9.296 5.805 -2.805 1.00 96.94 221 LEU A O 1
ATOM 1682 N N . HIS A 1 222 ? 8.696 7.830 -2.061 1.00 95.88 222 HIS A N 1
ATOM 1683 C CA . HIS A 1 222 ? 9.887 8.490 -2.595 1.00 95.88 222 HIS A CA 1
ATOM 1684 C C . HIS A 1 222 ? 11.143 8.087 -1.795 1.00 95.88 222 HIS A C 1
ATOM 1686 O O . HIS A 1 222 ? 11.127 8.260 -0.573 1.00 95.88 222 HIS A O 1
ATOM 1692 N N . PRO A 1 223 ? 12.236 7.614 -2.429 1.00 94.56 223 PRO A N 1
ATOM 1693 C CA . PRO A 1 223 ? 13.465 7.237 -1.724 1.00 94.56 223 PRO A CA 1
ATOM 1694 C C . PRO A 1 223 ? 14.027 8.354 -0.834 1.00 94.56 223 PRO A C 1
ATOM 1696 O O . PRO A 1 223 ? 14.277 8.119 0.344 1.00 94.56 223 PRO A O 1
ATOM 1699 N N . ASP A 1 224 ? 14.101 9.592 -1.333 1.00 95.81 224 ASP A N 1
ATOM 1700 C CA . ASP A 1 224 ? 14.597 10.725 -0.529 1.00 95.81 224 ASP A CA 1
ATOM 1701 C C . ASP A 1 224 ? 13.741 11.014 0.708 1.00 95.81 224 ASP A C 1
ATOM 1703 O O . ASP A 1 224 ? 14.255 11.476 1.724 1.00 95.81 224 ASP A O 1
ATOM 1707 N N . PHE A 1 225 ? 12.438 10.711 0.666 1.00 95.62 225 PHE A N 1
ATOM 1708 C CA . PHE A 1 225 ? 11.589 10.847 1.848 1.00 95.62 225 PHE A CA 1
ATOM 1709 C C . PHE A 1 225 ? 11.941 9.799 2.913 1.00 95.62 225 PHE A C 1
ATOM 1711 O O . PHE A 1 225 ? 11.880 10.092 4.104 1.00 95.62 225 PHE A O 1
ATOM 1718 N N . ILE A 1 226 ? 12.354 8.597 2.502 1.00 94.62 226 ILE A N 1
ATOM 1719 C CA . ILE A 1 226 ? 12.844 7.557 3.416 1.00 94.62 226 ILE A CA 1
ATOM 1720 C C . ILE A 1 226 ? 14.174 7.992 4.039 1.00 94.62 226 ILE A C 1
ATOM 1722 O O . ILE A 1 226 ? 14.326 7.895 5.257 1.00 94.62 226 ILE A O 1
ATOM 1726 N N . SER A 1 227 ? 15.107 8.511 3.234 1.00 94.75 227 SER A N 1
ATOM 1727 C CA . SER A 1 227 ? 16.385 9.047 3.726 1.00 94.75 227 SER A CA 1
ATOM 1728 C C . SER A 1 227 ? 16.162 10.178 4.729 1.00 94.75 227 SER A C 1
ATOM 1730 O O . SER A 1 227 ? 16.678 10.123 5.843 1.00 94.75 227 SER A O 1
ATOM 1732 N N . TYR A 1 228 ? 15.280 11.126 4.397 1.00 96.81 228 TYR A N 1
ATOM 1733 C CA . TYR A 1 228 ? 14.887 12.217 5.287 1.00 96.81 228 TYR A CA 1
ATOM 1734 C C . TYR A 1 228 ? 14.373 11.723 6.648 1.00 96.81 228 TYR A C 1
ATOM 1736 O O . TYR A 1 228 ? 14.786 12.248 7.677 1.00 96.81 228 TYR A O 1
ATOM 1744 N N . LEU A 1 229 ? 13.498 10.708 6.674 1.00 94.75 229 LEU A N 1
ATOM 1745 C CA . LEU A 1 229 ? 12.963 10.147 7.923 1.00 94.75 229 LEU A CA 1
ATOM 1746 C C . LEU A 1 229 ? 14.008 9.404 8.765 1.00 94.75 229 LEU A C 1
ATOM 1748 O O . LEU A 1 229 ? 13.810 9.240 9.963 1.00 94.75 229 LEU A O 1
ATOM 1752 N N . ARG A 1 230 ? 15.077 8.894 8.148 1.00 92.81 230 ARG A N 1
ATOM 1753 C CA . ARG A 1 230 ? 16.170 8.215 8.858 1.00 92.81 230 ARG A CA 1
ATOM 1754 C C . ARG A 1 230 ? 17.140 9.214 9.486 1.00 92.81 230 ARG A C 1
ATOM 1756 O O . ARG A 1 230 ? 17.753 8.911 10.504 1.00 92.81 230 ARG A O 1
ATOM 1763 N N . GLU A 1 231 ? 17.316 10.360 8.841 1.00 94.06 231 GLU A N 1
ATOM 1764 C CA . GLU A 1 231 ? 18.338 11.356 9.174 1.00 94.06 231 GLU A CA 1
ATOM 1765 C C . GLU A 1 231 ? 17.832 12.480 10.089 1.00 94.06 231 GLU A C 1
ATOM 1767 O O . GLU A 1 231 ? 18.634 13.260 10.600 1.00 94.06 231 GLU A O 1
ATOM 1772 N N . ARG A 1 232 ? 16.518 12.581 10.303 1.00 85.75 232 ARG A N 1
ATOM 1773 C CA . ARG A 1 232 ? 15.876 13.561 11.189 1.00 85.75 232 ARG A CA 1
ATOM 1774 C C . ARG A 1 232 ? 15.213 12.889 12.379 1.00 85.75 232 ARG A C 1
ATOM 1776 O O . ARG A 1 232 ? 15.229 13.528 13.453 1.00 85.75 232 ARG A O 1
#

InterPro domains:
  IPR001675 Glycosyl transferase family 29 [PF00777] (86-231)
  IPR038578 GT29-like superfamiliy [G3DSA:3.90.1480.20] (66-232)

Sequence (232 aa):
LCEFLRRLRAHPSPAPTILSSAVLTRTFLSPPRLRPLEGLVPGLGQVGCQEQSGEGPSDPLCPAPPAIASTLGLLNGSESSRLFAVSRQRLPRCIRCAVVGNGGILNGSRQGQNIDAHDYVFRLNGAVTRGFEDDVGTKISFYGFTVNTMKNSLLAYAHLGFTSVPQGQDLRYIFIPSDIRDYVMLRSAILGVPVPEGHDKGDRPQTYFGPEASASKFKLLHPDFISYLRER

Organism: Sus scrofa (NCBI:txid9823)

Radius of gyration: 21.37 Å; chains: 1; bounding box: 51×50×55 Å